Protein AF-E2BGM1-F1 (afdb_monomer_lite)

Structure (mmCIF, N/CA/C/O backbone):
data_AF-E2BGM1-F1
#
_entry.id   AF-E2BGM1-F1
#
loop_
_atom_site.group_PDB
_atom_site.id
_atom_site.type_symbol
_atom_site.label_atom_id
_atom_site.label_alt_id
_atom_site.label_comp_id
_atom_site.label_asym_id
_atom_site.label_entity_id
_atom_site.label_seq_id
_atom_site.pdbx_PDB_ins_code
_atom_site.Cartn_x
_atom_site.Cartn_y
_atom_site.Cartn_z
_atom_site.occupancy
_atom_site.B_iso_or_equiv
_atom_site.auth_seq_id
_atom_site.auth_comp_id
_atom_site.auth_asym_id
_atom_site.auth_atom_id
_atom_site.pdbx_PDB_model_num
ATOM 1 N N . MET A 1 1 ? 30.690 -46.761 11.583 1.00 44.53 1 MET A N 1
ATOM 2 C CA . MET A 1 1 ? 30.853 -46.029 12.859 1.00 44.53 1 MET A CA 1
ATOM 3 C C . MET A 1 1 ? 31.367 -44.624 12.563 1.00 44.53 1 MET A C 1
ATOM 5 O O . MET A 1 1 ? 32.559 -44.464 12.341 1.00 44.53 1 MET A O 1
ATOM 9 N N . LYS A 1 2 ? 30.473 -43.635 12.461 1.00 40.34 2 LYS A N 1
ATOM 10 C CA . LYS A 1 2 ? 30.773 -42.194 12.542 1.00 40.34 2 LYS A CA 1
ATOM 11 C C . LYS A 1 2 ? 29.458 -41.406 12.524 1.00 40.34 2 LYS A C 1
ATOM 13 O O . LYS A 1 2 ? 28.519 -41.808 11.849 1.00 40.34 2 LYS A O 1
ATOM 18 N N . GLN A 1 3 ? 29.463 -40.288 13.251 1.00 36.38 3 GLN A N 1
ATOM 19 C CA . GLN A 1 3 ? 28.513 -39.167 13.208 1.00 36.38 3 GLN A CA 1
ATOM 20 C C . GLN A 1 3 ? 27.224 -39.237 14.049 1.00 36.38 3 GLN A C 1
ATOM 22 O O . GLN A 1 3 ? 26.116 -39.260 13.529 1.00 36.38 3 GLN A O 1
ATOM 27 N N . ARG A 1 4 ? 27.376 -39.115 15.377 1.00 47.47 4 ARG A N 1
ATOM 28 C CA . ARG A 1 4 ? 26.377 -38.480 16.264 1.00 47.47 4 ARG A CA 1
ATOM 29 C C . ARG A 1 4 ? 27.060 -37.710 17.402 1.00 47.47 4 ARG A C 1
ATOM 31 O O . ARG A 1 4 ? 26.987 -38.105 18.554 1.00 47.47 4 ARG A O 1
ATOM 38 N N . TYR A 1 5 ? 27.726 -36.608 17.069 1.00 45.91 5 TYR A N 1
ATOM 39 C CA . TYR A 1 5 ? 28.176 -35.614 18.049 1.00 45.91 5 TYR A CA 1
ATOM 40 C C . TYR A 1 5 ? 28.034 -34.221 17.438 1.00 45.91 5 TYR A C 1
ATOM 42 O O . TYR A 1 5 ? 28.981 -33.728 16.839 1.00 45.91 5 TYR A O 1
ATOM 50 N N . ASN A 1 6 ? 26.836 -33.623 17.513 1.00 54.91 6 ASN A N 1
ATOM 51 C CA . ASN A 1 6 ? 26.694 -32.156 17.466 1.00 54.91 6 ASN A CA 1
ATOM 52 C C . ASN A 1 6 ? 25.316 -31.592 17.872 1.00 54.91 6 ASN A C 1
ATOM 54 O O . ASN A 1 6 ? 24.987 -30.463 17.536 1.00 54.91 6 ASN A O 1
ATOM 58 N N . THR A 1 7 ? 24.499 -32.331 18.623 1.00 43.84 7 THR A N 1
ATOM 59 C CA . THR A 1 7 ? 23.232 -31.807 19.179 1.00 43.84 7 THR A CA 1
ATOM 60 C C . THR A 1 7 ? 23.342 -31.392 20.648 1.00 43.84 7 THR A C 1
ATOM 62 O O . THR A 1 7 ? 22.578 -30.549 21.104 1.00 43.84 7 THR A O 1
ATOM 65 N N . LEU A 1 8 ? 24.330 -31.905 21.389 1.00 45.62 8 LEU A N 1
ATOM 66 C CA . LEU A 1 8 ? 24.523 -31.575 22.808 1.00 45.62 8 LEU A CA 1
ATOM 67 C C .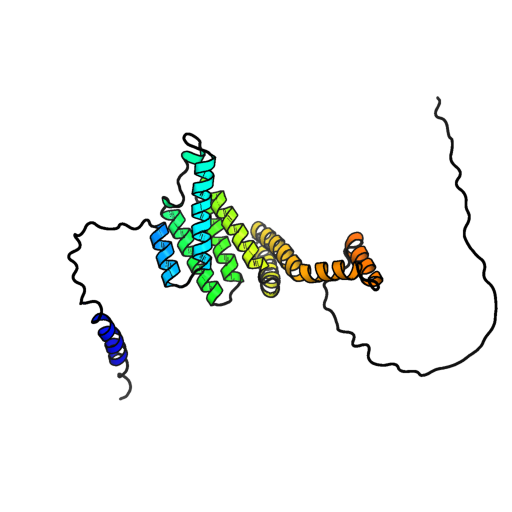 LEU A 1 8 ? 25.143 -30.185 23.040 1.00 45.62 8 LEU A C 1
ATOM 69 O O . LEU A 1 8 ? 24.798 -29.528 24.018 1.00 45.62 8 LEU A O 1
ATOM 73 N N . LEU A 1 9 ? 25.983 -29.695 22.121 1.00 46.12 9 LEU A N 1
ATOM 74 C CA . LEU A 1 9 ? 26.654 -28.398 22.281 1.00 46.12 9 LEU A CA 1
ATOM 75 C C . LEU A 1 9 ? 25.704 -27.212 22.022 1.00 46.12 9 LEU A C 1
ATOM 77 O O . LEU A 1 9 ? 25.752 -26.211 22.734 1.00 46.12 9 LEU A O 1
ATOM 81 N N . VAL A 1 10 ? 24.769 -27.359 21.075 1.00 50.47 10 VAL A N 1
ATOM 82 C CA . VAL A 1 10 ? 23.720 -26.357 20.801 1.00 50.47 10 VAL A CA 1
ATOM 83 C C . VAL A 1 10 ? 22.719 -26.283 21.962 1.00 50.47 10 VAL A C 1
ATOM 85 O O . VAL A 1 10 ? 22.334 -25.193 22.382 1.00 50.47 10 VAL A O 1
ATOM 88 N N . LEU A 1 11 ? 22.374 -27.426 22.569 1.00 41.06 11 LEU A N 1
ATOM 89 C CA . LEU A 1 11 ? 21.493 -27.466 23.742 1.00 41.06 11 LEU A CA 1
ATOM 90 C C . LEU A 1 11 ? 22.144 -26.863 25.001 1.00 41.06 11 LEU A C 1
ATOM 92 O O . LEU A 1 11 ? 21.449 -26.219 25.786 1.00 41.06 11 LEU A O 1
ATOM 96 N N . GLN A 1 12 ? 23.466 -26.980 25.179 1.00 40.19 12 GLN A N 1
ATOM 97 C CA . GLN A 1 12 ? 24.177 -26.335 26.295 1.00 40.19 12 GLN A CA 1
ATOM 98 C C . GLN A 1 12 ? 24.294 -24.809 26.149 1.00 40.19 12 GLN A C 1
ATOM 100 O O . GLN A 1 12 ? 24.239 -24.103 27.159 1.00 40.19 12 GLN A O 1
ATOM 105 N N . ILE A 1 13 ? 24.382 -24.278 24.925 1.00 45.88 13 ILE A N 1
ATOM 106 C CA . ILE A 1 13 ? 24.367 -22.823 24.687 1.00 45.88 13 ILE A CA 1
ATOM 107 C C . ILE A 1 13 ? 22.963 -22.246 24.944 1.00 45.88 13 ILE A C 1
ATOM 109 O O . ILE A 1 13 ? 22.837 -21.211 25.602 1.00 45.88 13 ILE A O 1
ATOM 113 N N . CYS A 1 14 ? 21.895 -22.945 24.538 1.00 36.06 14 CYS A N 1
ATOM 114 C CA . CYS A 1 14 ? 20.519 -22.531 24.842 1.00 36.06 14 CYS A CA 1
ATOM 115 C C . CYS A 1 14 ? 20.167 -22.653 26.337 1.00 36.06 14 CYS A C 1
ATOM 117 O O . CYS A 1 14 ? 19.450 -21.805 26.871 1.00 36.06 14 CYS A O 1
ATOM 119 N N . ALA A 1 15 ? 20.697 -23.655 27.046 1.00 39.09 15 ALA A N 1
ATOM 120 C CA . ALA A 1 15 ? 20.431 -23.837 28.475 1.00 39.09 15 ALA A CA 1
ATOM 121 C C . ALA A 1 15 ? 21.128 -22.785 29.359 1.00 39.09 15 ALA A C 1
ATOM 123 O O . ALA A 1 15 ? 20.585 -22.399 30.394 1.00 39.09 15 ALA A O 1
ATOM 124 N N . ARG A 1 16 ? 22.289 -22.254 28.948 1.00 39.19 16 ARG A N 1
ATOM 125 C CA . ARG A 1 16 ? 23.043 -21.273 29.752 1.00 39.19 16 ARG A CA 1
ATOM 126 C C . ARG A 1 16 ? 22.498 -19.840 29.668 1.00 39.19 16 ARG A C 1
ATOM 128 O O . ARG A 1 16 ? 22.795 -19.038 30.547 1.00 39.19 16 ARG A O 1
ATOM 135 N N . ARG A 1 17 ? 21.638 -19.526 28.687 1.00 40.97 17 ARG A N 1
ATOM 136 C CA . ARG A 1 17 ? 20.899 -18.245 28.617 1.00 40.97 17 ARG A CA 1
ATOM 137 C C . ARG A 1 17 ? 19.605 -18.227 29.444 1.00 40.97 17 ARG A C 1
ATOM 139 O O . ARG A 1 17 ? 19.094 -17.150 29.724 1.00 40.97 17 ARG A O 1
ATOM 146 N N . ARG A 1 18 ? 19.110 -19.386 29.902 1.00 41.16 18 ARG A N 1
ATOM 147 C CA . ARG A 1 18 ? 17.931 -19.486 30.789 1.00 41.16 18 ARG A CA 1
ATOM 148 C C . ARG A 1 18 ? 18.217 -19.177 32.264 1.00 41.16 18 ARG A C 1
ATOM 150 O O . ARG A 1 18 ? 17.275 -19.027 33.028 1.00 41.16 18 ARG A O 1
ATOM 157 N N . SER A 1 19 ? 19.484 -19.051 32.667 1.00 42.12 19 SER A N 1
ATOM 158 C CA . SER A 1 19 ? 19.870 -18.884 34.080 1.00 42.12 19 SER A CA 1
ATOM 159 C C . SER A 1 19 ? 20.122 -17.436 34.525 1.00 42.12 19 SER A C 1
ATOM 161 O O . SER A 1 19 ? 20.352 -17.218 35.710 1.00 42.12 19 SER A O 1
ATOM 163 N N . ILE A 1 20 ? 20.085 -16.443 33.627 1.00 43.69 20 ILE A N 1
ATOM 164 C CA . ILE A 1 20 ? 20.241 -15.021 34.006 1.00 43.69 20 ILE A CA 1
ATOM 165 C C . ILE A 1 20 ? 18.893 -14.333 34.274 1.00 43.69 20 ILE A C 1
ATOM 167 O O . ILE A 1 20 ? 18.850 -13.316 34.955 1.00 43.69 20 ILE A O 1
ATOM 171 N N . PHE A 1 21 ? 17.771 -14.924 33.858 1.00 39.75 21 PHE A N 1
ATOM 172 C CA . PHE A 1 21 ? 16.437 -14.352 34.084 1.00 39.75 21 PHE A CA 1
ATOM 173 C C . PHE A 1 21 ? 15.749 -14.862 35.367 1.00 39.75 21 PHE A C 1
ATOM 175 O O . PHE A 1 21 ? 14.529 -14.844 35.475 1.00 39.75 21 PHE A O 1
ATOM 182 N N . SER A 1 22 ? 16.526 -15.352 36.340 1.00 43.28 22 SER A N 1
ATOM 183 C CA . SER A 1 22 ? 16.032 -15.967 37.586 1.00 43.28 22 SER A CA 1
ATOM 184 C C . SER A 1 22 ? 16.393 -15.158 38.842 1.00 43.28 22 SER A C 1
ATOM 186 O O . SER A 1 22 ? 16.526 -15.723 39.926 1.00 43.28 22 SER A O 1
ATOM 188 N N . LEU A 1 23 ? 16.584 -13.840 38.730 1.00 42.59 23 LEU A N 1
ATOM 189 C CA . LEU A 1 23 ? 16.943 -13.005 39.887 1.00 42.59 23 LEU A CA 1
ATOM 190 C C . LEU A 1 23 ? 16.208 -11.662 39.955 1.00 42.59 23 LEU A C 1
ATOM 192 O O . LEU A 1 23 ? 16.735 -10.694 40.482 1.00 42.59 23 LEU A O 1
ATOM 196 N N . PHE A 1 24 ? 14.956 -11.636 39.499 1.00 34.25 24 PHE A N 1
ATOM 197 C CA . PHE A 1 24 ? 13.968 -10.658 39.956 1.00 34.25 24 PHE A CA 1
ATOM 198 C C . PHE A 1 24 ? 12.619 -11.357 40.146 1.00 34.25 24 PHE A C 1
ATOM 200 O O . PHE A 1 24 ? 11.719 -11.264 39.318 1.00 34.25 24 PHE A O 1
ATOM 207 N N . SER A 1 25 ? 12.486 -12.082 41.259 1.00 38.84 25 SER A N 1
ATOM 208 C CA . SER A 1 25 ? 11.173 -12.383 41.828 1.00 38.84 25 SER A CA 1
ATOM 209 C C . SER A 1 25 ? 10.611 -11.086 42.405 1.00 38.84 25 SER A C 1
ATOM 211 O O . SER A 1 25 ? 10.882 -10.742 43.553 1.00 38.84 25 SER A O 1
ATOM 213 N N . ILE A 1 26 ? 9.865 -10.343 41.591 1.00 42.81 26 ILE A N 1
ATOM 214 C CA . ILE A 1 26 ? 8.899 -9.375 42.101 1.00 42.81 26 ILE A CA 1
ATOM 215 C C . ILE A 1 26 ? 7.552 -10.081 42.036 1.00 42.81 26 ILE A C 1
ATOM 217 O O . ILE A 1 26 ? 7.108 -10.490 40.965 1.00 42.81 26 ILE A O 1
ATOM 221 N N . ASP A 1 27 ? 6.942 -10.253 43.201 1.00 42.66 27 ASP A N 1
ATOM 222 C CA . ASP A 1 27 ? 5.590 -10.766 43.384 1.00 42.66 27 ASP A CA 1
ATOM 223 C C . ASP A 1 27 ? 4.604 -9.782 42.725 1.00 42.66 27 ASP A C 1
ATOM 225 O O . ASP A 1 27 ? 4.181 -8.787 43.320 1.00 42.66 27 ASP A O 1
ATOM 229 N N . VAL A 1 28 ? 4.310 -9.978 41.435 1.00 49.84 28 VAL A N 1
ATOM 230 C CA . VAL A 1 28 ? 3.297 -9.195 40.718 1.00 49.84 28 VAL A CA 1
ATOM 231 C C . VAL A 1 28 ? 2.015 -10.030 40.674 1.00 49.84 28 VAL A C 1
ATOM 233 O O . VAL A 1 28 ? 2.032 -11.129 40.120 1.00 49.84 28 VAL A O 1
ATOM 236 N N . PRO A 1 29 ? 0.895 -9.542 41.237 1.00 41.88 29 PRO A N 1
ATOM 237 C CA . PRO A 1 29 ? -0.357 -10.293 41.277 1.00 41.88 29 PRO A CA 1
ATOM 238 C C . PRO A 1 29 ? -0.853 -10.637 39.857 1.00 41.88 29 PRO A C 1
ATOM 240 O O . PRO A 1 29 ? -0.665 -9.826 38.942 1.00 41.88 29 PRO A O 1
ATOM 243 N N . PRO A 1 30 ? -1.523 -11.791 39.654 1.00 49.62 30 PRO A N 1
ATOM 244 C CA . PRO A 1 30 ? -1.877 -12.332 38.338 1.00 49.62 30 PRO A CA 1
ATOM 245 C C . PRO A 1 30 ? -3.120 -11.659 37.728 1.00 49.62 30 PRO A C 1
ATOM 247 O O . PRO A 1 30 ? -4.077 -12.314 37.330 1.00 49.62 30 PRO A O 1
ATOM 250 N N . THR A 1 31 ? -3.105 -10.331 37.640 1.00 58.16 31 THR A N 1
ATOM 251 C CA . THR A 1 31 ? -4.073 -9.516 36.891 1.00 58.16 31 THR A CA 1
ATOM 252 C C . THR A 1 31 ? -3.379 -8.232 36.432 1.00 58.16 31 THR A C 1
ATOM 254 O O . THR A 1 31 ? -3.546 -7.196 37.074 1.00 58.16 31 THR A O 1
ATOM 257 N N . ARG A 1 32 ? -2.533 -8.258 35.391 1.00 45.09 32 ARG A N 1
ATOM 258 C CA . ARG A 1 32 ? -1.815 -7.045 34.946 1.00 45.09 32 ARG A CA 1
ATOM 259 C C . ARG A 1 32 ? -1.339 -7.154 33.487 1.00 45.09 32 ARG A C 1
ATOM 261 O O . ARG A 1 32 ? -0.475 -7.963 33.188 1.00 45.09 32 ARG A O 1
ATOM 268 N N . PHE A 1 33 ? -1.905 -6.293 32.632 1.00 49.06 33 PHE A N 1
ATOM 269 C CA . PHE A 1 33 ? -1.556 -5.993 31.228 1.00 49.06 33 PHE A CA 1
ATOM 270 C C . PHE A 1 33 ? -2.069 -6.959 30.142 1.00 49.06 33 PHE A C 1
ATOM 272 O O . PHE A 1 33 ? -1.319 -7.733 29.557 1.00 49.06 33 PHE A O 1
ATOM 279 N N . TYR A 1 34 ? -3.358 -6.846 29.797 1.00 65.94 34 TYR A N 1
ATOM 280 C CA . TYR A 1 34 ? -3.807 -7.223 28.453 1.00 65.94 34 TYR A CA 1
ATOM 281 C C . TYR A 1 34 ? -3.355 -6.122 27.493 1.00 65.94 34 TYR A C 1
ATOM 283 O O . TYR A 1 34 ? -3.906 -5.020 27.521 1.00 65.94 34 TYR A O 1
ATOM 291 N N . LEU A 1 35 ? -2.324 -6.395 26.696 1.00 82.06 35 LEU A N 1
ATOM 292 C CA . LEU A 1 35 ? -1.883 -5.469 25.665 1.00 82.06 35 LEU A CA 1
ATOM 293 C C . LEU A 1 35 ? -2.898 -5.498 24.508 1.00 82.06 35 LEU A C 1
ATOM 295 O O . LEU A 1 35 ? -3.215 -6.586 24.011 1.00 82.06 35 LEU A O 1
ATOM 299 N N . PRO A 1 36 ? -3.440 -4.348 24.072 1.00 89.94 36 PRO A N 1
ATOM 300 C CA . PRO A 1 36 ? -4.278 -4.291 22.884 1.00 89.94 36 PRO A CA 1
ATOM 301 C C . PRO A 1 36 ? -3.576 -4.930 21.680 1.00 89.94 36 PRO A C 1
ATOM 303 O O . PRO A 1 36 ? -2.373 -4.773 21.494 1.00 89.94 36 PRO A O 1
ATOM 306 N N . LEU A 1 37 ? -4.326 -5.633 20.826 1.00 91.25 37 LEU A N 1
ATOM 307 C CA . LEU A 1 37 ? -3.731 -6.416 19.735 1.00 91.25 37 LEU A CA 1
ATOM 308 C C . LEU A 1 37 ? -2.851 -5.575 18.798 1.00 91.25 37 LEU A C 1
ATOM 310 O O . LEU A 1 37 ? -1.811 -6.045 18.357 1.00 91.25 37 LEU A O 1
ATOM 314 N N . HIS A 1 38 ? -3.252 -4.341 18.497 1.00 92.88 38 HIS A N 1
ATOM 315 C CA . HIS A 1 38 ? -2.470 -3.456 17.637 1.00 92.88 38 HIS A CA 1
ATOM 316 C C . HIS A 1 38 ? -1.114 -3.084 18.261 1.00 92.88 38 HIS A C 1
ATOM 318 O O . HIS A 1 38 ? -0.120 -3.045 17.546 1.00 92.88 38 HIS A O 1
ATOM 324 N N . GLU A 1 39 ? -1.049 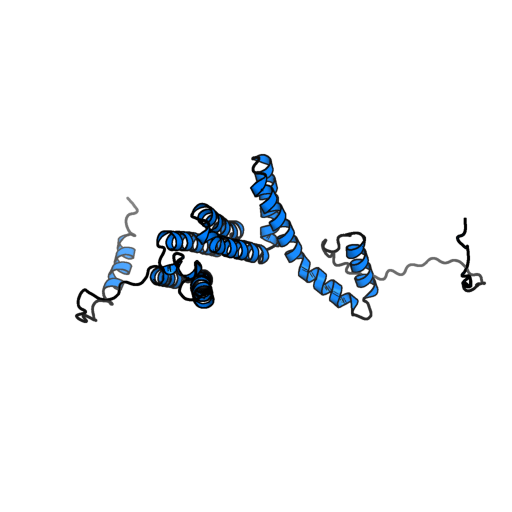-2.890 19.582 1.00 93.06 39 GLU A N 1
ATOM 325 C CA . GLU A 1 39 ? 0.207 -2.664 20.310 1.00 93.06 39 GLU A CA 1
ATOM 326 C C . GLU A 1 39 ? 1.059 -3.941 20.3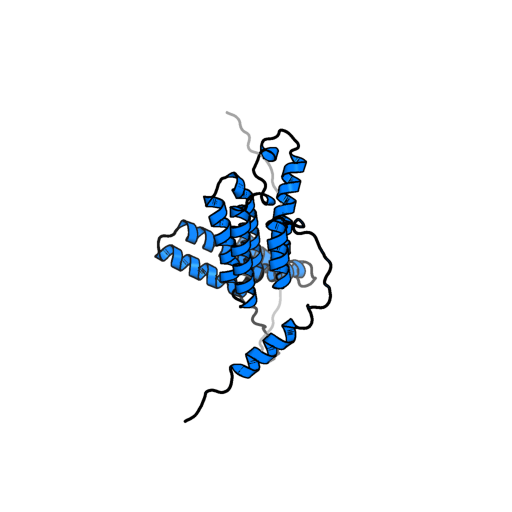56 1.00 93.06 39 GLU A C 1
ATOM 328 O O . GLU A 1 39 ? 2.272 -3.881 20.173 1.00 93.06 39 GLU A O 1
ATOM 333 N N . ALA A 1 40 ? 0.430 -5.113 20.504 1.00 93.56 40 ALA A N 1
ATOM 334 C CA . ALA A 1 40 ? 1.134 -6.395 20.441 1.00 93.56 40 ALA A CA 1
ATOM 335 C C . ALA A 1 40 ? 1.782 -6.635 19.069 1.00 93.56 40 ALA A C 1
ATOM 337 O O . ALA A 1 40 ? 2.925 -7.079 19.003 1.00 93.56 40 ALA A O 1
ATOM 338 N N . ILE A 1 41 ? 1.080 -6.299 17.981 1.00 93.88 41 ILE A N 1
ATOM 339 C CA . ILE A 1 41 ? 1.628 -6.382 16.620 1.00 93.88 41 ILE A CA 1
ATOM 340 C C . ILE A 1 41 ? 2.808 -5.420 16.456 1.00 93.88 41 ILE A C 1
ATOM 342 O O . ILE A 1 41 ? 3.811 -5.803 15.864 1.00 93.88 41 ILE A O 1
ATOM 346 N N . VAL A 1 42 ? 2.715 -4.195 16.986 1.00 94.88 42 VAL A N 1
ATOM 347 C CA . VAL A 1 42 ? 3.827 -3.231 16.938 1.00 94.88 42 VAL A CA 1
ATOM 348 C C . VAL A 1 42 ? 5.067 -3.797 17.627 1.00 94.88 42 VAL A C 1
ATOM 350 O O . VAL A 1 42 ? 6.126 -3.794 17.011 1.00 94.88 42 VAL A O 1
ATOM 353 N N . HIS A 1 43 ? 4.945 -4.346 18.838 1.00 92.62 43 HIS A N 1
ATOM 354 C CA . HIS A 1 43 ? 6.094 -4.952 19.518 1.00 92.62 43 HIS A CA 1
ATOM 355 C C . HIS A 1 43 ? 6.672 -6.146 18.762 1.00 92.62 43 HIS A C 1
ATOM 357 O O . HIS A 1 43 ? 7.886 -6.288 18.676 1.00 92.62 43 HIS A O 1
ATOM 363 N N . GLU A 1 44 ? 5.827 -6.982 18.160 1.00 95.00 44 GLU A N 1
ATOM 364 C CA . GLU A 1 44 ? 6.305 -8.105 17.355 1.00 95.00 44 GLU A CA 1
ATOM 365 C C . GLU A 1 44 ? 7.088 -7.627 16.123 1.00 95.00 44 GLU A C 1
ATOM 367 O O . GLU A 1 44 ? 8.119 -8.199 15.777 1.00 95.00 44 GLU A O 1
ATOM 372 N N . LEU A 1 45 ? 6.640 -6.553 15.468 1.00 94.25 45 LEU A N 1
ATOM 373 C CA . LEU A 1 45 ? 7.384 -5.931 14.373 1.00 94.25 45 LEU A CA 1
ATOM 374 C C . LEU A 1 45 ? 8.698 -5.298 14.870 1.00 94.25 45 LEU A C 1
ATOM 376 O O . LEU A 1 45 ? 9.714 -5.409 14.185 1.00 94.25 45 LEU A O 1
ATOM 380 N N . GLU A 1 46 ? 8.703 -4.684 16.059 1.00 95.12 46 GLU A N 1
ATOM 381 C CA . GLU A 1 46 ? 9.896 -4.075 16.677 1.00 95.12 46 GLU A CA 1
ATOM 382 C C . GLU A 1 46 ? 10.956 -5.143 16.983 1.00 95.12 46 GLU A C 1
ATOM 384 O O . GLU A 1 46 ? 12.128 -4.966 16.656 1.00 95.12 46 GLU A O 1
ATOM 389 N N . GLU A 1 47 ? 10.546 -6.291 17.530 1.00 94.25 47 GLU A N 1
ATOM 390 C CA . GLU A 1 47 ? 11.430 -7.434 17.798 1.00 94.25 47 GLU A CA 1
ATOM 391 C C . GLU A 1 47 ? 12.088 -7.991 16.526 1.00 94.25 47 GLU A C 1
ATOM 393 O O . GLU A 1 47 ? 13.216 -8.488 16.578 1.00 94.25 47 GLU A O 1
ATOM 398 N N . ASN A 1 48 ? 11.407 -7.891 15.380 1.00 93.44 48 ASN A N 1
ATOM 399 C CA . ASN A 1 48 ? 11.925 -8.317 14.078 1.00 93.44 48 ASN A CA 1
ATOM 400 C C . ASN A 1 48 ? 12.691 -7.208 13.326 1.00 93.44 48 ASN A C 1
ATOM 402 O O . ASN A 1 48 ? 13.258 -7.480 12.267 1.00 93.44 48 ASN A O 1
ATOM 406 N N . GLY A 1 49 ? 12.741 -5.978 13.855 1.00 94.31 49 GLY A N 1
ATOM 407 C CA . GLY A 1 49 ? 13.394 -4.831 13.210 1.00 94.31 49 GLY A CA 1
ATOM 408 C C . GLY A 1 49 ? 12.647 -4.292 11.983 1.00 94.31 49 GLY A C 1
ATOM 409 O O . GLY A 1 49 ? 13.268 -3.799 11.043 1.00 94.31 49 GLY A O 1
ATOM 410 N N . TYR A 1 50 ? 11.320 -4.424 11.948 1.00 96.75 50 TYR A N 1
ATOM 411 C CA . TYR A 1 50 ? 10.467 -4.053 10.812 1.00 96.75 50 TYR A CA 1
ATOM 412 C C . TYR A 1 50 ? 9.916 -2.622 10.941 1.00 96.75 50 TYR A C 1
ATOM 414 O O . TYR A 1 50 ? 8.703 -2.392 10.950 1.00 96.75 50 TYR A O 1
ATOM 422 N N . ASP A 1 51 ? 10.826 -1.648 11.043 1.00 93.88 51 ASP A N 1
ATOM 423 C CA . ASP A 1 51 ? 10.521 -0.228 11.300 1.00 93.88 51 ASP A CA 1
ATOM 424 C C . ASP A 1 51 ? 9.571 0.396 10.268 1.00 93.88 51 ASP A C 1
ATOM 426 O O . ASP A 1 51 ? 8.703 1.204 10.607 1.00 93.88 51 ASP A O 1
ATOM 430 N N . GLU A 1 52 ? 9.698 0.007 8.997 1.00 91.44 52 GLU A N 1
ATOM 431 C CA . GLU A 1 52 ? 8.865 0.549 7.922 1.00 91.44 52 GLU A CA 1
ATOM 432 C C . GLU A 1 52 ? 7.407 0.088 8.060 1.00 91.44 52 GLU A C 1
ATOM 434 O O . GLU A 1 52 ? 6.483 0.902 7.987 1.00 91.44 52 GLU A O 1
ATOM 439 N N . SER A 1 53 ? 7.193 -1.196 8.349 1.00 94.94 53 SER A N 1
ATOM 440 C CA . SER A 1 53 ? 5.863 -1.740 8.641 1.00 94.94 53 SER A CA 1
ATOM 441 C C . SER A 1 53 ? 5.235 -1.170 9.908 1.00 94.94 53 SER A C 1
ATOM 443 O O . SER A 1 53 ? 4.023 -0.944 9.940 1.00 94.94 53 SER A O 1
ATOM 445 N N . ILE A 1 54 ? 6.035 -0.883 10.941 1.00 95.69 54 ILE A N 1
ATOM 446 C CA . ILE A 1 54 ? 5.554 -0.175 12.138 1.00 95.69 54 ILE A CA 1
ATOM 447 C C . ILE A 1 54 ? 5.036 1.211 11.753 1.00 95.69 54 ILE A C 1
ATOM 449 O O . ILE A 1 54 ? 3.959 1.605 12.206 1.00 95.69 54 ILE A O 1
ATOM 453 N N . GLY A 1 55 ? 5.773 1.925 10.896 1.00 94.44 55 GLY A N 1
ATOM 454 C CA . GLY A 1 55 ? 5.359 3.212 10.341 1.00 94.44 55 GLY A CA 1
ATOM 455 C C . GLY A 1 55 ? 4.001 3.129 9.645 1.00 94.44 55 GLY A C 1
ATOM 456 O O . GLY A 1 55 ? 3.082 3.856 10.023 1.00 94.44 55 GLY A O 1
ATOM 457 N N . TYR A 1 56 ? 3.837 2.188 8.707 1.00 94.31 56 TYR A N 1
ATOM 458 C CA . TYR A 1 56 ? 2.563 1.990 8.004 1.00 94.31 56 TYR A CA 1
ATOM 459 C C . TYR A 1 56 ? 1.405 1.661 8.954 1.00 94.31 56 TYR A C 1
ATOM 461 O O . TYR A 1 56 ? 0.316 2.219 8.815 1.00 94.31 56 TYR A O 1
ATOM 469 N N . LEU A 1 57 ? 1.612 0.772 9.932 1.00 95.75 57 LEU A N 1
ATOM 470 C CA . LEU A 1 57 ? 0.562 0.411 10.886 1.00 95.75 57 LEU A CA 1
ATOM 471 C C . LEU A 1 57 ? 0.133 1.616 11.730 1.00 95.75 57 LEU A C 1
ATOM 473 O O . LEU A 1 57 ? -1.063 1.851 11.901 1.00 95.75 57 LEU A O 1
ATOM 477 N N . ARG A 1 58 ? 1.097 2.383 12.252 1.00 95.94 58 ARG A N 1
ATOM 478 C CA . ARG A 1 58 ? 0.815 3.575 13.061 1.00 95.94 58 ARG A CA 1
ATOM 479 C C . ARG A 1 58 ? 0.085 4.639 12.247 1.00 95.94 58 ARG A C 1
ATOM 481 O O . ARG A 1 58 ? -0.901 5.170 12.746 1.00 95.94 58 ARG A O 1
ATOM 488 N N . GLU A 1 59 ? 0.493 4.869 10.999 1.00 94.94 59 GLU A N 1
ATOM 489 C CA . GLU A 1 59 ? -0.190 5.797 10.089 1.00 94.94 59 GLU A CA 1
ATOM 490 C C . GLU A 1 59 ? -1.661 5.396 9.889 1.00 94.94 59 GLU A C 1
ATOM 492 O O . GLU A 1 59 ? -2.560 6.217 10.055 1.00 94.94 59 GLU A O 1
ATOM 497 N N . LEU A 1 60 ? -1.939 4.120 9.593 1.00 95.19 60 LEU A N 1
ATOM 498 C CA . LEU A 1 60 ? -3.314 3.638 9.409 1.00 95.19 60 LEU A CA 1
ATOM 499 C C . LEU A 1 60 ? -4.176 3.845 10.661 1.00 95.19 60 LEU A C 1
ATOM 501 O O . LEU A 1 60 ? -5.336 4.244 10.554 1.00 95.19 60 LEU A O 1
ATOM 505 N N . LEU A 1 61 ? -3.621 3.572 11.843 1.00 95.31 61 LEU A N 1
ATOM 506 C CA . LEU A 1 61 ? -4.320 3.754 13.116 1.00 95.31 61 LEU A CA 1
ATOM 507 C C . LEU A 1 61 ? -4.577 5.233 13.425 1.00 95.31 61 LEU A C 1
ATOM 509 O O . LEU A 1 61 ? -5.650 5.580 13.919 1.00 95.31 61 LEU A O 1
ATOM 513 N N . GLU A 1 62 ? -3.606 6.096 13.138 1.00 94.88 62 GLU A N 1
ATOM 514 C CA . GLU A 1 62 ? -3.718 7.540 13.325 1.00 94.88 62 GLU A CA 1
ATOM 515 C C . GLU A 1 62 ? -4.804 8.129 12.424 1.00 94.88 62 GLU A C 1
ATOM 517 O O . GLU A 1 62 ? -5.708 8.800 12.920 1.00 94.88 62 GLU A O 1
ATOM 522 N N . LEU A 1 63 ? -4.797 7.782 11.136 1.00 92.00 63 LEU A N 1
ATOM 523 C CA . LEU A 1 63 ? -5.790 8.243 10.163 1.00 92.00 63 LEU A CA 1
ATOM 524 C C . LEU A 1 63 ? -7.222 7.862 10.543 1.00 92.00 63 LEU A C 1
ATOM 526 O O . LEU A 1 63 ? -8.135 8.673 10.382 1.00 92.00 63 LEU A O 1
ATOM 530 N N . ASP A 1 64 ? -7.429 6.644 11.049 1.00 92.75 64 ASP A N 1
ATOM 531 C CA . ASP A 1 64 ? -8.743 6.192 11.518 1.00 92.75 64 ASP A CA 1
ATOM 532 C C . ASP A 1 64 ? -9.228 7.048 12.702 1.00 92.75 64 ASP A C 1
ATOM 534 O O . ASP A 1 64 ? -10.368 7.524 12.733 1.00 92.75 64 ASP A O 1
ATOM 538 N N . GLU A 1 65 ? -8.344 7.326 13.667 1.00 92.06 65 GLU A N 1
ATOM 539 C CA . GLU A 1 65 ? -8.679 8.172 14.815 1.00 92.06 65 GLU A CA 1
ATOM 540 C C . GLU A 1 65 ? -8.904 9.636 14.431 1.00 92.06 65 GLU A C 1
ATOM 542 O O . GLU A 1 65 ? -9.820 10.266 14.963 1.00 92.06 65 GLU A O 1
ATOM 547 N N . GLU A 1 66 ? -8.101 10.190 13.526 1.00 92.56 66 GLU A N 1
ATOM 548 C CA . GLU A 1 66 ? -8.253 11.558 13.031 1.00 92.56 66 GLU A CA 1
ATOM 549 C C . GLU A 1 66 ? -9.554 11.736 12.256 1.00 92.56 66 GLU A C 1
ATOM 551 O O . GLU A 1 66 ? -10.315 12.663 12.545 1.00 92.56 66 GLU A O 1
ATOM 556 N N . ALA A 1 67 ? -9.867 10.817 11.338 1.00 88.06 67 ALA A N 1
ATOM 557 C CA . ALA A 1 67 ? -11.115 10.841 10.582 1.00 88.06 67 ALA A CA 1
ATOM 558 C C . ALA A 1 67 ? -12.331 10.790 11.517 1.00 88.06 67 ALA A C 1
ATOM 560 O O . ALA A 1 67 ? -13.306 11.529 11.341 1.00 88.06 67 ALA A O 1
ATOM 561 N N . ARG A 1 68 ? -12.260 9.961 12.564 1.00 88.69 68 ARG A N 1
ATOM 562 C CA . ARG A 1 68 ? -13.321 9.840 13.566 1.00 88.69 68 ARG A CA 1
ATOM 563 C C . ARG A 1 68 ? -13.460 11.102 14.415 1.00 88.69 68 ARG A C 1
ATOM 565 O O . ARG A 1 68 ? -14.574 11.591 14.605 1.00 88.69 68 ARG A O 1
ATOM 572 N N . LYS A 1 69 ? -12.346 11.645 14.919 1.00 90.25 69 LYS A N 1
ATOM 573 C CA . LYS A 1 69 ? -12.326 12.897 15.696 1.00 90.25 69 LYS A CA 1
ATOM 574 C C . LYS A 1 69 ? -12.853 14.071 14.873 1.00 90.25 69 LYS A C 1
ATOM 576 O O . LYS A 1 69 ? -13.653 14.840 15.394 1.00 90.25 69 LYS A O 1
ATOM 581 N N . GLY A 1 70 ? -12.455 14.167 13.604 1.00 89.31 70 GLY A N 1
ATOM 582 C CA . GLY A 1 70 ? -12.889 15.215 12.681 1.00 89.31 70 GLY A CA 1
ATOM 583 C C . GLY A 1 70 ? -14.381 15.156 12.352 1.00 89.31 70 GLY A C 1
ATOM 584 O O . GLY A 1 70 ? -15.022 16.196 12.247 1.00 89.31 70 GLY A O 1
ATOM 585 N N . ALA A 1 71 ? -14.960 13.955 12.246 1.00 89.56 71 ALA A N 1
ATOM 586 C CA . ALA A 1 71 ? -16.400 13.800 12.043 1.00 89.56 71 ALA A CA 1
ATOM 587 C C . ALA A 1 71 ? -17.218 14.143 13.303 1.00 89.56 71 ALA A C 1
ATOM 589 O O . ALA A 1 71 ? -18.316 14.683 13.205 1.00 89.56 71 ALA A O 1
ATOM 590 N N . GLY A 1 72 ? -16.686 13.837 14.488 1.00 88.62 72 GLY A N 1
ATOM 591 C CA . GLY A 1 72 ? -17.309 14.143 15.773 1.00 88.62 72 GLY A CA 1
ATOM 592 C C . GLY A 1 72 ? -18.416 13.162 16.204 1.00 88.62 72 GLY A C 1
ATOM 593 O O . GLY A 1 72 ? -18.882 12.334 15.409 1.00 88.62 72 GLY A O 1
ATOM 594 N N . PRO A 1 73 ? -18.838 13.213 17.484 1.00 89.06 73 PRO A N 1
ATOM 595 C CA . PRO A 1 73 ? -19.810 12.280 18.051 1.00 89.06 73 PRO A CA 1
ATOM 596 C C . PRO A 1 73 ? -21.171 12.312 17.346 1.00 89.06 73 PRO A C 1
ATOM 598 O O . PRO A 1 73 ? -21.681 13.369 16.993 1.00 89.06 73 PRO A O 1
ATOM 601 N N . GLY A 1 74 ? -21.788 11.140 17.175 1.00 83.62 74 GLY A N 1
ATOM 602 C CA . GLY A 1 74 ? -23.133 11.004 16.596 1.00 83.62 74 GLY A CA 1
ATOM 603 C C . GLY A 1 74 ? -23.181 10.880 15.069 1.00 83.62 74 GLY A C 1
ATOM 604 O O . GLY A 1 74 ? -24.216 10.484 14.531 1.00 83.62 74 GLY A O 1
ATOM 605 N N . THR A 1 75 ? -22.069 11.123 14.371 1.00 88.12 75 THR A N 1
ATOM 606 C CA . THR A 1 75 ? -21.959 10.908 12.920 1.00 88.12 75 THR A CA 1
ATOM 607 C C . THR A 1 75 ? -21.881 9.426 12.544 1.00 88.12 75 THR A C 1
ATOM 609 O O . THR A 1 75 ? -21.558 8.566 13.367 1.00 88.12 75 THR A O 1
ATOM 612 N N . LEU A 1 76 ? -22.146 9.105 11.272 1.00 82.50 76 LEU A N 1
ATOM 613 C CA . LEU A 1 76 ? -21.974 7.742 10.750 1.00 82.50 76 LEU A CA 1
ATOM 614 C C . LEU A 1 76 ? -20.524 7.258 10.884 1.00 82.50 76 LEU A C 1
ATOM 616 O O . LEU A 1 76 ? -20.308 6.113 11.259 1.00 82.50 76 LEU A O 1
ATOM 620 N N . ALA A 1 77 ? -19.538 8.131 10.651 1.00 76.25 77 ALA A N 1
ATOM 621 C CA . ALA A 1 77 ? -18.123 7.803 10.824 1.00 76.25 77 ALA A CA 1
ATOM 622 C C . ALA A 1 77 ? -17.769 7.482 12.287 1.00 76.25 77 ALA A C 1
ATOM 624 O O . ALA A 1 77 ? -16.966 6.592 12.537 1.00 76.25 77 ALA A O 1
ATOM 625 N N . TRP A 1 78 ? -18.422 8.130 13.257 1.00 83.81 78 TRP A N 1
ATOM 626 C CA . TRP A 1 78 ? -18.253 7.810 14.678 1.00 83.81 78 TRP A CA 1
ATOM 627 C C . TRP A 1 78 ? -18.801 6.433 15.067 1.00 83.81 78 TRP A C 1
ATOM 629 O O . TRP A 1 78 ? -18.316 5.832 16.024 1.00 83.81 78 TRP A O 1
ATOM 639 N N . LYS A 1 79 ? -19.824 5.952 14.347 1.00 83.75 79 LYS A N 1
ATOM 640 C CA . LYS A 1 79 ? -20.464 4.645 14.570 1.00 83.75 79 LYS A CA 1
ATOM 641 C C . LYS A 1 79 ? -19.750 3.488 13.864 1.00 83.75 79 LYS A C 1
ATOM 643 O O . LYS A 1 79 ? -20.050 2.341 14.180 1.00 83.75 79 LYS A O 1
ATOM 648 N N . LYS A 1 80 ? -18.852 3.772 12.913 1.00 85.38 80 LYS A N 1
ATOM 649 C CA . LYS A 1 80 ? -18.092 2.743 12.192 1.00 85.38 80 LYS A CA 1
ATOM 650 C C . LYS A 1 80 ? -17.157 1.972 13.134 1.00 85.38 80 LYS A C 1
ATOM 652 O O . LYS A 1 80 ? -16.670 2.549 14.112 1.00 85.38 80 LYS A O 1
ATOM 657 N N . PRO A 1 81 ? -16.888 0.685 12.845 1.00 88.88 81 PRO A N 1
ATOM 658 C CA . PRO A 1 81 ? -15.913 -0.087 13.602 1.00 88.88 81 PRO A CA 1
ATOM 659 C C . PRO A 1 81 ? -14.520 0.524 13.446 1.00 88.88 81 PRO A C 1
ATOM 661 O O . PRO A 1 81 ? -14.110 0.892 12.349 1.00 88.88 81 PRO A O 1
ATOM 664 N N . ARG A 1 82 ? -13.786 0.606 14.555 1.00 91.19 82 ARG A N 1
ATOM 665 C CA . ARG A 1 82 ? -12.417 1.132 14.574 1.00 91.19 82 ARG A CA 1
ATOM 666 C C . ARG A 1 82 ? -11.442 0.053 14.155 1.00 91.19 82 ARG A C 1
ATOM 668 O O . ARG A 1 82 ? -11.584 -1.105 14.559 1.00 91.19 82 ARG A O 1
ATOM 675 N N . LEU A 1 83 ? -10.409 0.440 13.417 1.00 93.00 83 LEU A N 1
ATOM 676 C CA . LEU A 1 83 ? -9.386 -0.490 12.947 1.00 93.00 83 LEU A CA 1
ATOM 677 C C . LEU A 1 83 ? -8.708 -1.204 14.120 1.00 93.00 83 LEU A C 1
ATOM 679 O O . LEU A 1 83 ? -8.567 -2.424 14.115 1.00 93.00 83 LEU A O 1
ATOM 683 N N . LYS A 1 84 ? -8.370 -0.457 15.173 1.00 93.06 84 LYS A N 1
ATOM 684 C CA . LYS A 1 84 ? -7.669 -0.987 16.349 1.00 93.06 84 LYS A CA 1
ATOM 685 C C . LYS A 1 84 ? -8.479 -1.965 17.202 1.00 93.06 84 LYS A C 1
ATOM 687 O O . LYS A 1 84 ? -7.897 -2.709 17.990 1.00 93.06 84 LYS A O 1
ATOM 692 N N . ASP A 1 85 ? -9.800 -1.947 17.034 1.00 90.75 85 ASP A N 1
ATOM 693 C CA . ASP A 1 85 ? -10.739 -2.814 17.741 1.00 90.75 85 ASP A CA 1
ATOM 694 C C . ASP A 1 85 ? -11.124 -4.037 16.873 1.00 90.75 85 ASP A C 1
ATOM 696 O O . ASP A 1 85 ? -11.667 -5.023 17.378 1.00 90.75 85 ASP A O 1
ATOM 700 N N . ASN A 1 86 ? -10.798 -4.033 15.570 1.00 91.62 86 ASN A N 1
ATOM 701 C CA . ASN A 1 86 ? -11.081 -5.139 14.657 1.00 91.62 86 ASN A CA 1
ATOM 702 C C . ASN A 1 86 ? -9.916 -6.140 14.580 1.00 91.62 86 ASN A C 1
ATOM 704 O O . ASN A 1 86 ? -8.962 -5.980 13.817 1.00 91.62 86 ASN A O 1
ATOM 708 N N . LYS A 1 87 ? -10.058 -7.253 15.308 1.00 92.19 87 LYS A N 1
ATOM 709 C CA . LYS A 1 87 ? -9.077 -8.348 15.325 1.00 92.19 87 LYS A CA 1
ATOM 710 C C . LYS A 1 87 ? -8.771 -8.929 13.940 1.00 92.19 87 LYS A C 1
ATOM 712 O O . LYS A 1 87 ? -7.611 -9.186 13.640 1.00 92.19 87 LYS A O 1
ATOM 717 N N . SER A 1 88 ? -9.792 -9.162 13.115 1.00 91.25 88 SER A N 1
ATOM 718 C CA . SER A 1 88 ? -9.612 -9.802 11.803 1.00 91.25 88 SER A CA 1
ATOM 719 C C . SER A 1 88 ? -8.810 -8.926 10.839 1.00 91.25 88 SER A C 1
ATOM 721 O O . SER A 1 88 ? -7.891 -9.419 10.185 1.00 91.25 88 SER A O 1
ATOM 723 N N . ALA A 1 89 ? -9.106 -7.624 10.830 1.00 92.69 89 ALA A N 1
ATOM 724 C CA . ALA A 1 89 ? -8.400 -6.626 10.038 1.00 92.69 89 ALA A CA 1
ATOM 725 C C . ALA A 1 89 ? -6.938 -6.496 10.484 1.00 92.69 89 ALA A C 1
ATOM 727 O O . ALA A 1 89 ? -6.031 -6.541 9.658 1.00 92.69 89 ALA A O 1
ATOM 728 N N . LEU A 1 90 ? -6.701 -6.395 11.796 1.00 94.81 90 LEU A N 1
ATOM 729 C CA . LEU A 1 90 ? -5.348 -6.291 12.346 1.00 94.81 90 LEU A CA 1
ATOM 730 C C . LEU A 1 90 ? -4.481 -7.512 12.020 1.00 94.81 90 LEU A C 1
ATOM 732 O O . LEU A 1 90 ? -3.306 -7.351 11.704 1.00 94.81 90 LEU A O 1
ATOM 736 N N . LEU A 1 91 ? -5.048 -8.722 12.057 1.00 93.44 91 LEU A N 1
ATOM 737 C CA . LEU A 1 91 ? -4.310 -9.933 11.690 1.00 93.44 91 LEU A CA 1
ATOM 738 C C . LEU A 1 91 ? -3.969 -9.980 10.195 1.00 93.44 91 LEU A C 1
ATOM 740 O O . LEU A 1 91 ? -2.840 -10.320 9.860 1.00 93.44 91 LEU A O 1
ATOM 744 N N . HIS A 1 92 ? -4.879 -9.562 9.309 1.00 92.88 92 HIS A N 1
ATOM 745 C CA . HIS A 1 92 ? -4.573 -9.467 7.875 1.00 92.88 92 HIS A CA 1
ATOM 746 C C . HIS A 1 92 ? -3.483 -8.428 7.587 1.00 92.88 92 HIS A C 1
ATOM 748 O O . HIS A 1 92 ? -2.589 -8.685 6.783 1.00 92.88 92 HIS A O 1
ATOM 754 N N . LEU A 1 93 ? -3.520 -7.270 8.262 1.00 96.44 93 LEU A N 1
ATOM 755 C CA . LEU A 1 93 ? -2.450 -6.272 8.159 1.00 96.44 93 LEU A CA 1
ATOM 756 C C . LEU A 1 93 ? -1.116 -6.837 8.639 1.00 96.44 93 LEU A C 1
ATOM 758 O O . LEU A 1 93 ? -0.115 -6.684 7.947 1.00 96.44 93 LEU A O 1
ATOM 762 N N . LYS A 1 94 ? -1.107 -7.530 9.784 1.00 96.50 94 LYS A N 1
ATOM 763 C CA . LYS A 1 94 ? 0.090 -8.202 10.295 1.00 96.50 94 LYS A CA 1
ATOM 764 C C . LYS A 1 94 ? 0.663 -9.158 9.248 1.00 96.50 94 LYS A C 1
ATOM 766 O O . LYS A 1 94 ? 1.835 -9.047 8.914 1.00 96.50 94 LYS A O 1
ATOM 771 N N . GLU A 1 95 ? -0.140 -10.082 8.729 1.00 96.81 95 GLU A N 1
ATOM 772 C CA . GLU A 1 95 ? 0.315 -11.061 7.733 1.00 96.81 95 GLU A CA 1
ATOM 773 C C . GLU A 1 95 ? 0.883 -10.378 6.482 1.00 96.81 95 GLU A C 1
ATOM 775 O O . GLU A 1 95 ? 1.968 -10.737 6.020 1.00 96.81 95 GLU A O 1
ATOM 780 N N . GLY A 1 96 ? 0.202 -9.341 5.989 1.00 95.81 96 GLY A N 1
ATOM 781 C CA . GLY A 1 96 ? 0.657 -8.531 4.861 1.00 95.81 96 GLY A CA 1
ATOM 782 C C . GLY A 1 96 ? 1.996 -7.837 5.106 1.00 95.81 96 GLY A C 1
ATOM 783 O O . GLY A 1 96 ? 2.889 -7.900 4.262 1.00 95.81 96 GLY A O 1
ATOM 784 N N . PHE A 1 97 ? 2.164 -7.211 6.272 1.00 97.00 97 PHE A N 1
ATOM 785 C CA . PHE A 1 97 ? 3.402 -6.530 6.650 1.00 97.00 97 PHE A CA 1
ATOM 786 C C . PHE A 1 97 ? 4.568 -7.499 6.836 1.00 97.00 97 PHE A C 1
ATOM 788 O O . PHE A 1 97 ? 5.660 -7.252 6.333 1.00 97.00 97 PHE A O 1
ATOM 795 N N . PHE A 1 98 ? 4.334 -8.649 7.468 1.00 96.12 98 PHE A N 1
ATOM 796 C CA . PHE A 1 98 ? 5.356 -9.688 7.580 1.00 96.12 98 PHE A CA 1
ATOM 797 C C . PHE A 1 98 ? 5.785 -10.215 6.207 1.00 96.12 98 PHE A C 1
ATOM 799 O O . PHE A 1 98 ? 6.980 -10.392 5.975 1.00 96.12 98 PHE A O 1
ATOM 806 N N . ALA A 1 99 ? 4.842 -10.440 5.288 1.00 95.81 99 ALA A N 1
ATOM 807 C CA . ALA A 1 99 ? 5.163 -10.856 3.923 1.00 95.81 99 ALA A CA 1
ATOM 808 C C . ALA A 1 99 ? 5.968 -9.782 3.170 1.00 95.81 99 ALA A C 1
ATOM 810 O O . ALA A 1 99 ? 6.948 -10.107 2.496 1.00 95.81 99 ALA A O 1
ATOM 811 N N . PHE A 1 100 ? 5.597 -8.507 3.323 1.00 95.06 100 PHE A N 1
ATOM 812 C CA . PHE A 1 100 ? 6.323 -7.378 2.743 1.00 95.06 100 PHE A CA 1
ATOM 813 C C . PHE A 1 100 ? 7.775 -7.312 3.238 1.00 95.06 100 PHE A C 1
ATOM 815 O O . PHE A 1 100 ? 8.694 -7.251 2.422 1.00 95.06 100 PHE A O 1
ATOM 822 N N . GLU A 1 101 ? 7.998 -7.369 4.551 1.00 96.19 101 GLU A N 1
ATOM 823 C CA . GLU A 1 101 ? 9.343 -7.253 5.134 1.00 96.19 101 GLU A CA 1
ATOM 824 C C . GLU A 1 101 ? 10.214 -8.465 4.799 1.00 96.19 101 GLU A C 1
ATOM 826 O O . GLU A 1 101 ? 11.399 -8.323 4.505 1.00 96.19 101 GLU A O 1
ATOM 831 N N . GLN A 1 102 ? 9.634 -9.667 4.760 1.00 95.06 102 GLN A N 1
ATOM 832 C CA . GLN A 1 102 ? 10.348 -10.861 4.301 1.00 95.06 102 GLN A CA 1
ATOM 833 C C . GLN A 1 102 ? 10.793 -10.728 2.840 1.00 95.06 102 GLN A C 1
ATOM 835 O O . GLN A 1 102 ? 11.956 -10.990 2.529 1.00 95.06 102 GLN A O 1
ATOM 840 N N . ALA A 1 103 ? 9.906 -10.269 1.954 1.00 90.50 103 ALA A N 1
ATOM 841 C CA . ALA A 1 103 ? 10.241 -10.028 0.552 1.00 90.50 103 ALA A CA 1
ATOM 842 C C . ALA A 1 103 ? 11.304 -8.929 0.394 1.00 90.50 103 ALA A C 1
ATOM 844 O O . ALA A 1 103 ? 12.233 -9.066 -0.404 1.00 90.50 103 ALA A O 1
ATOM 845 N N . LYS A 1 104 ? 11.220 -7.871 1.207 1.00 90.50 104 LYS A N 1
ATOM 846 C CA . LYS A 1 104 ? 12.204 -6.785 1.252 1.00 90.50 104 LYS A CA 1
ATOM 847 C C . LYS A 1 104 ? 13.579 -7.274 1.682 1.00 90.50 104 LYS A C 1
ATOM 849 O O . LYS A 1 104 ? 14.563 -6.968 1.013 1.00 90.50 104 LYS A O 1
ATOM 854 N N . ASN A 1 105 ? 13.648 -8.079 2.738 1.00 92.06 105 ASN A N 1
ATOM 855 C CA . ASN A 1 105 ? 14.894 -8.687 3.205 1.00 92.06 105 ASN A CA 1
ATOM 856 C C . ASN A 1 105 ? 15.500 -9.642 2.165 1.00 92.06 105 ASN A C 1
ATOM 858 O O . ASN A 1 105 ? 16.720 -9.775 2.092 1.00 92.06 105 ASN A O 1
ATOM 862 N N . ALA A 1 106 ? 14.666 -10.266 1.328 1.00 90.56 106 ALA A N 1
ATOM 863 C CA . ALA A 1 106 ? 15.101 -11.069 0.186 1.00 90.56 106 ALA A CA 1
ATOM 864 C C . ALA A 1 106 ? 15.478 -10.237 -1.061 1.00 90.56 106 ALA A C 1
ATOM 866 O O . ALA A 1 106 ? 16.002 -10.787 -2.028 1.00 90.56 106 ALA A O 1
ATOM 867 N N . GLY A 1 107 ? 15.217 -8.924 -1.067 1.00 83.38 107 GLY A N 1
ATOM 868 C CA . GLY A 1 107 ? 15.436 -8.042 -2.216 1.00 83.38 107 GLY A CA 1
ATOM 869 C C . GLY A 1 107 ? 14.431 -8.218 -3.365 1.00 83.38 107 GLY A C 1
ATOM 870 O O . GLY A 1 107 ? 14.646 -7.655 -4.445 1.00 83.38 107 GLY A O 1
ATOM 871 N N . ASP A 1 108 ? 13.345 -8.965 -3.144 1.00 81.38 108 ASP A N 1
ATOM 872 C CA . ASP A 1 108 ? 12.303 -9.262 -4.129 1.00 81.38 108 ASP A CA 1
ATOM 873 C C . ASP A 1 108 ? 11.233 -8.164 -4.143 1.00 81.38 108 ASP A C 1
ATOM 875 O O . ASP A 1 108 ? 10.246 -8.191 -3.404 1.00 81.38 108 ASP A O 1
ATOM 879 N N . SER A 1 109 ? 11.418 -7.190 -5.034 1.00 76.50 109 SER A N 1
ATOM 880 C CA . SER A 1 109 ? 10.494 -6.065 -5.183 1.00 76.50 109 SER A CA 1
ATOM 881 C C . SER A 1 109 ? 9.103 -6.476 -5.664 1.00 76.50 109 SER A C 1
ATOM 883 O O . SER A 1 109 ? 8.134 -5.788 -5.354 1.00 76.50 109 SER A O 1
ATOM 885 N N . VAL A 1 110 ? 8.980 -7.575 -6.417 1.00 76.88 110 VAL A N 1
ATOM 886 C CA . VAL A 1 110 ? 7.676 -8.027 -6.918 1.00 76.88 110 VAL A CA 1
ATOM 887 C C . VAL A 1 110 ? 6.864 -8.576 -5.759 1.00 76.88 110 VAL A C 1
ATOM 889 O O . VAL A 1 110 ? 5.732 -8.143 -5.554 1.00 76.88 110 VAL A O 1
ATOM 892 N N . SER A 1 111 ? 7.457 -9.460 -4.956 1.00 85.44 111 SER A N 1
ATOM 893 C CA . SER A 1 111 ? 6.792 -10.003 -3.769 1.00 85.44 111 SER A CA 1
ATOM 894 C C . SER A 1 111 ? 6.487 -8.917 -2.734 1.00 85.44 111 SER A C 1
ATOM 896 O O . SER A 1 111 ? 5.424 -8.960 -2.116 1.00 85.44 111 SER A O 1
ATOM 898 N N . MET A 1 112 ? 7.337 -7.889 -2.604 1.00 86.19 112 MET A N 1
ATOM 899 C CA . MET A 1 112 ? 7.039 -6.709 -1.778 1.00 86.19 112 MET A CA 1
ATOM 900 C C . MET A 1 112 ? 5.759 -5.999 -2.239 1.00 86.19 112 MET A C 1
ATOM 902 O O . MET A 1 112 ? 4.852 -5.765 -1.440 1.00 86.19 112 MET A O 1
ATOM 906 N N . THR A 1 113 ? 5.662 -5.656 -3.528 1.00 81.81 113 THR A N 1
ATOM 907 C CA . THR A 1 113 ? 4.472 -4.996 -4.087 1.00 81.81 113 THR A CA 1
ATOM 908 C C . THR A 1 113 ? 3.245 -5.902 -3.989 1.00 81.81 113 THR A C 1
ATOM 910 O O . THR A 1 113 ? 2.165 -5.446 -3.608 1.00 81.81 113 THR A O 1
ATOM 913 N N . MET A 1 114 ? 3.404 -7.197 -4.267 1.00 84.69 114 MET A N 1
ATOM 914 C CA . MET A 1 114 ? 2.323 -8.178 -4.192 1.00 84.69 114 MET A CA 1
ATOM 915 C C . MET A 1 114 ? 1.794 -8.372 -2.773 1.00 84.69 114 MET A C 1
ATOM 917 O O . MET A 1 114 ? 0.586 -8.534 -2.618 1.00 84.69 114 MET A O 1
ATOM 921 N N . ALA A 1 115 ? 2.637 -8.292 -1.739 1.00 90.56 115 ALA A N 1
ATOM 922 C CA . ALA A 1 115 ? 2.189 -8.357 -0.348 1.00 90.56 115 ALA A CA 1
ATOM 923 C C . ALA A 1 115 ? 1.167 -7.250 -0.035 1.00 90.56 115 ALA A C 1
ATOM 925 O O . ALA A 1 115 ? 0.091 -7.524 0.508 1.00 90.56 115 ALA A O 1
ATOM 926 N N . PHE A 1 116 ? 1.438 -6.014 -0.467 1.00 87.88 116 PHE A N 1
ATOM 927 C CA . PHE A 1 116 ? 0.485 -4.913 -0.326 1.00 87.88 116 PHE A CA 1
ATOM 928 C C . PHE A 1 116 ? -0.770 -5.101 -1.180 1.00 87.88 116 PHE A C 1
ATOM 930 O O . PHE A 1 116 ? -1.871 -4.888 -0.679 1.00 87.88 116 PHE A O 1
ATOM 937 N N . LEU A 1 117 ? -0.639 -5.532 -2.439 1.00 85.25 117 LEU A N 1
ATOM 938 C CA . LEU A 1 117 ? -1.791 -5.737 -3.329 1.00 85.25 117 LEU A CA 1
ATOM 939 C C . LEU A 1 117 ? -2.724 -6.852 -2.840 1.00 85.25 117 LEU A C 1
ATOM 941 O O . LEU A 1 117 ? -3.946 -6.690 -2.867 1.00 85.25 117 LEU A O 1
ATOM 945 N N . HIS A 1 118 ? -2.165 -7.967 -2.371 1.00 87.75 118 HIS A N 1
ATOM 946 C CA . HIS A 1 118 ? -2.933 -9.082 -1.824 1.00 87.75 118 HIS A CA 1
ATOM 947 C C . HIS A 1 118 ? -3.680 -8.654 -0.556 1.00 87.75 118 HIS A C 1
ATOM 949 O O . HIS A 1 118 ? -4.882 -8.887 -0.430 1.00 87.75 118 HIS A O 1
ATOM 955 N N . THR A 1 119 ? -2.995 -7.934 0.337 1.00 91.81 119 THR A N 1
ATOM 956 C CA . THR A 1 119 ? -3.608 -7.386 1.556 1.00 91.81 119 THR A CA 1
ATOM 957 C C . THR A 1 119 ? -4.683 -6.350 1.221 1.00 91.81 119 THR A C 1
ATOM 959 O O . THR A 1 119 ? -5.766 -6.375 1.789 1.00 91.81 119 THR A O 1
ATOM 962 N N . ALA A 1 120 ? -4.459 -5.468 0.247 1.00 87.44 120 ALA A N 1
ATOM 963 C CA . ALA A 1 120 ? -5.471 -4.506 -0.188 1.00 87.44 120 ALA A CA 1
ATOM 964 C C . ALA A 1 120 ? -6.723 -5.205 -0.741 1.00 87.44 120 ALA A C 1
ATOM 966 O O . ALA A 1 120 ? -7.851 -4.820 -0.432 1.00 87.44 120 ALA A O 1
ATOM 967 N N . THR A 1 121 ? -6.522 -6.263 -1.526 1.00 84.88 121 THR A N 1
ATOM 968 C CA . THR A 1 121 ? -7.606 -7.044 -2.133 1.00 84.88 121 THR A CA 1
ATOM 969 C C . THR A 1 121 ? -8.429 -7.776 -1.073 1.00 84.88 121 THR A C 1
ATOM 971 O O . THR A 1 121 ? -9.657 -7.776 -1.161 1.00 84.88 121 THR A O 1
ATOM 974 N N . SER A 1 122 ? -7.804 -8.324 -0.025 1.00 88.50 122 SER A N 1
ATOM 975 C CA . SER A 1 122 ? -8.557 -8.932 1.080 1.00 88.50 122 SER A CA 1
ATOM 976 C C . SER A 1 122 ? -9.477 -7.903 1.749 1.00 88.50 122 SER A C 1
ATOM 978 O O . SER A 1 122 ? -10.677 -8.152 1.880 1.00 88.50 122 SER A O 1
ATOM 980 N N . PHE A 1 123 ? -8.983 -6.693 2.028 1.00 85.88 123 PHE A N 1
ATOM 981 C CA . PHE A 1 123 ? -9.793 -5.599 2.576 1.00 85.88 123 PHE A CA 1
ATOM 982 C C . PHE A 1 123 ? -10.934 -5.143 1.658 1.00 85.88 123 PHE A C 1
ATOM 984 O O . PHE A 1 123 ? -12.009 -4.799 2.155 1.00 85.88 123 PHE A O 1
ATOM 991 N N . GLN A 1 124 ? -10.758 -5.185 0.332 1.00 82.50 124 GLN A N 1
ATOM 992 C CA . GLN A 1 124 ? -11.859 -4.925 -0.606 1.00 82.50 124 GLN A CA 1
ATOM 993 C C . GLN A 1 124 ? -13.000 -5.936 -0.458 1.00 82.50 124 GLN A C 1
ATOM 995 O O . GLN A 1 124 ? -14.166 -5.557 -0.589 1.00 82.50 124 GLN A O 1
ATOM 1000 N N . THR A 1 125 ? -12.667 -7.198 -0.173 1.00 81.69 125 THR A N 1
ATOM 1001 C CA . THR A 1 125 ? -13.641 -8.293 -0.040 1.00 81.69 125 THR A CA 1
ATOM 1002 C C . THR A 1 125 ? -14.303 -8.391 1.339 1.00 81.69 125 THR A C 1
ATOM 1004 O O . THR A 1 125 ? -15.321 -9.065 1.460 1.00 81.69 125 THR A O 1
ATOM 1007 N N . MET A 1 126 ? -13.779 -7.714 2.371 1.00 79.94 126 MET A N 1
ATOM 1008 C CA . MET A 1 126 ? -14.326 -7.769 3.737 1.00 79.94 126 MET A CA 1
ATOM 1009 C C . MET A 1 126 ? -15.640 -6.986 3.891 1.00 79.94 126 MET A C 1
ATOM 1011 O O . MET A 1 126 ? -16.670 -7.563 4.226 1.00 79.94 126 MET A O 1
ATOM 1015 N N . ALA A 1 127 ? -15.602 -5.662 3.700 1.00 82.25 127 ALA A N 1
ATOM 1016 C CA . ALA A 1 127 ? -16.763 -4.767 3.750 1.00 82.25 127 ALA A CA 1
ATOM 1017 C C . ALA A 1 127 ? -16.386 -3.380 3.203 1.00 82.25 127 ALA A C 1
ATOM 1019 O O . ALA A 1 127 ? -15.228 -2.969 3.292 1.00 82.25 127 ALA A O 1
ATOM 1020 N N . CYS A 1 128 ? -17.368 -2.614 2.713 1.00 79.94 128 CYS A N 1
ATOM 1021 C CA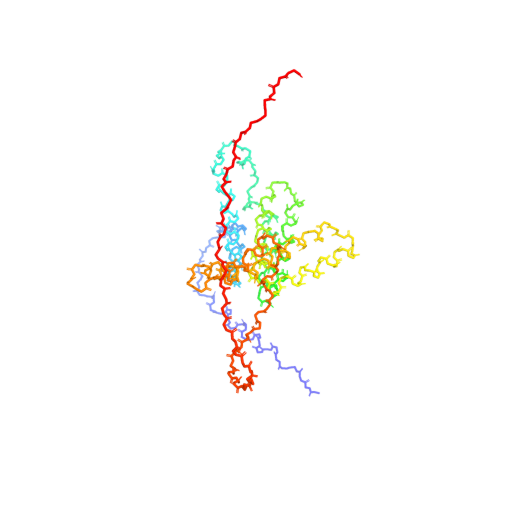 . CYS A 1 128 ? -17.135 -1.269 2.162 1.00 79.94 128 CYS A CA 1
ATOM 1022 C C . CYS A 1 128 ? -16.524 -0.281 3.172 1.00 79.94 128 CYS A C 1
ATOM 1024 O O . CYS A 1 128 ? -15.875 0.691 2.791 1.00 79.94 128 CYS A O 1
ATOM 1026 N N . GLU A 1 129 ? -16.687 -0.546 4.469 1.00 84.62 129 GLU A N 1
ATOM 1027 C CA . GLU A 1 129 ? -16.109 0.236 5.561 1.00 84.62 129 GLU A CA 1
ATOM 1028 C C . GLU A 1 129 ? -14.578 0.221 5.556 1.00 84.62 129 GLU A C 1
ATOM 1030 O O . GLU A 1 129 ? -13.976 1.172 6.047 1.00 84.62 129 GLU A O 1
ATOM 1035 N N . TRP A 1 130 ? -13.959 -0.801 4.957 1.00 89.69 130 TRP A N 1
ATOM 1036 C CA . TRP A 1 130 ? -12.508 -0.978 4.910 1.00 89.69 130 TRP A CA 1
ATOM 1037 C C . TRP A 1 130 ? -11.868 -0.572 3.582 1.00 89.69 130 TRP A C 1
ATOM 1039 O O . TRP A 1 130 ? -10.652 -0.677 3.426 1.00 89.69 130 TRP A O 1
ATOM 1049 N N . TRP A 1 131 ? -12.652 -0.073 2.622 1.00 85.62 131 TRP A N 1
ATOM 1050 C CA . TRP A 1 131 ? -12.122 0.349 1.322 1.00 85.62 131 TRP A CA 1
ATOM 1051 C C . TRP A 1 131 ? -11.050 1.438 1.434 1.00 85.62 131 TRP A C 1
ATOM 1053 O O . TRP A 1 131 ? -10.151 1.483 0.601 1.00 85.62 131 TRP A O 1
ATOM 1063 N N . TRP A 1 132 ? -11.088 2.267 2.481 1.00 90.25 132 TRP A N 1
ATOM 1064 C CA . TRP A 1 132 ? -10.046 3.265 2.733 1.00 90.25 132 TRP A CA 1
ATOM 1065 C C . TRP A 1 132 ? -8.700 2.626 3.120 1.00 90.25 132 TRP A C 1
ATOM 1067 O O . TRP A 1 132 ? -7.654 3.128 2.715 1.00 90.25 132 TRP A O 1
ATOM 1077 N N . VAL A 1 133 ? -8.704 1.498 3.846 1.00 91.06 133 VAL A N 1
ATOM 1078 C CA . VAL A 1 133 ? -7.481 0.738 4.166 1.00 91.06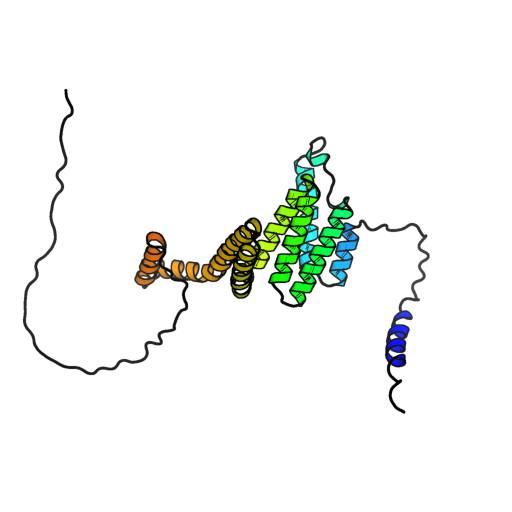 133 VAL A CA 1
ATOM 1079 C C . VAL A 1 133 ? -6.918 0.136 2.886 1.00 91.06 133 VAL A C 1
ATOM 1081 O O . VAL A 1 133 ? -5.730 0.276 2.607 1.00 91.06 133 VAL A O 1
ATOM 1084 N N . ALA A 1 134 ? -7.787 -0.469 2.068 1.00 85.38 134 ALA A N 1
ATOM 1085 C CA . ALA A 1 134 ? -7.398 -0.987 0.762 1.00 85.38 134 ALA A CA 1
ATOM 1086 C C . ALA A 1 134 ? -6.780 0.115 -0.114 1.00 85.38 134 ALA A C 1
ATOM 1088 O O . ALA A 1 134 ? -5.710 -0.089 -0.679 1.00 85.38 134 ALA A O 1
ATOM 1089 N N . GLU A 1 135 ? -7.394 1.302 -0.176 1.00 84.00 135 GLU A N 1
ATOM 1090 C CA . GLU A 1 135 ? -6.849 2.456 -0.900 1.00 84.00 135 GLU A CA 1
ATOM 1091 C C . GLU A 1 135 ? -5.437 2.823 -0.422 1.00 84.00 135 GLU A C 1
ATOM 1093 O O . GLU A 1 135 ? -4.539 3.014 -1.246 1.00 84.00 135 GLU A O 1
ATOM 1098 N N . ARG A 1 136 ? -5.211 2.892 0.895 1.00 90.94 136 ARG A N 1
ATOM 1099 C CA . ARG A 1 136 ? -3.887 3.194 1.460 1.00 90.94 136 ARG A CA 1
ATOM 1100 C C . ARG A 1 136 ? -2.855 2.135 1.093 1.00 90.94 136 ARG A C 1
ATOM 1102 O O . ARG A 1 136 ? -1.769 2.487 0.646 1.00 90.94 136 ARG A O 1
ATOM 1109 N N . LEU A 1 137 ? -3.216 0.858 1.178 1.00 86.56 137 LEU A N 1
ATOM 1110 C CA . LEU A 1 137 ? -2.340 -0.247 0.787 1.00 86.56 137 LEU A CA 1
ATOM 1111 C C . LEU A 1 137 ? -2.018 -0.224 -0.717 1.00 86.56 137 LEU A C 1
ATOM 1113 O O . LEU A 1 137 ? -0.872 -0.464 -1.093 1.00 86.56 137 LEU A O 1
ATOM 1117 N N . TYR A 1 138 ? -2.975 0.135 -1.583 1.00 84.12 138 TYR A N 1
ATOM 1118 C CA . TYR A 1 138 ? -2.701 0.339 -3.012 1.00 84.12 138 TYR A CA 1
ATOM 1119 C C . TYR A 1 138 ? -1.712 1.476 -3.253 1.00 84.12 138 TYR A C 1
ATOM 1121 O O . TYR A 1 138 ? -0.814 1.337 -4.082 1.00 84.12 138 TYR A O 1
ATOM 1129 N N . ARG A 1 139 ? -1.839 2.587 -2.521 1.00 83.25 139 ARG A N 1
ATOM 1130 C CA . ARG A 1 139 ? -0.886 3.702 -2.610 1.00 83.25 139 ARG A CA 1
ATOM 1131 C C . ARG A 1 139 ? 0.512 3.262 -2.183 1.00 83.25 139 ARG A C 1
ATOM 1133 O O . ARG A 1 139 ? 1.454 3.504 -2.930 1.00 83.25 139 ARG A O 1
ATOM 1140 N N . SER A 1 140 ? 0.643 2.533 -1.075 1.00 83.44 140 SER A N 1
ATOM 1141 C CA . SER A 1 140 ? 1.931 1.972 -0.644 1.00 83.44 140 SER A CA 1
ATOM 1142 C C . SER A 1 140 ? 2.512 0.991 -1.665 1.00 83.44 140 SER A C 1
ATOM 1144 O O . SER A 1 140 ? 3.716 1.009 -1.919 1.00 83.44 140 SER A O 1
ATOM 1146 N N . ALA A 1 141 ? 1.682 0.159 -2.304 1.00 81.00 141 ALA A N 1
ATOM 1147 C CA . ALA A 1 141 ? 2.125 -0.740 -3.371 1.00 81.00 141 ALA A CA 1
ATOM 1148 C C . ALA A 1 141 ? 2.714 0.035 -4.560 1.00 81.00 141 ALA A C 1
ATOM 1150 O O . ALA A 1 141 ? 3.783 -0.323 -5.058 1.00 81.00 141 ALA A O 1
ATOM 1151 N N . ILE A 1 142 ? 2.039 1.114 -4.978 1.00 75.38 142 ILE A N 1
ATOM 1152 C CA . ILE A 1 142 ? 2.506 2.001 -6.047 1.00 75.38 142 ILE A CA 1
ATOM 1153 C C . ILE A 1 142 ? 3.821 2.656 -5.635 1.00 75.38 142 ILE A C 1
ATOM 1155 O O . ILE A 1 142 ? 4.801 2.491 -6.346 1.00 75.38 142 ILE A O 1
ATOM 1159 N N . THR A 1 143 ? 3.891 3.303 -4.471 1.00 80.75 143 THR A N 1
ATOM 1160 C CA . THR A 1 143 ? 5.120 3.958 -3.993 1.00 80.75 143 THR A CA 1
ATOM 1161 C C . THR A 1 143 ? 6.302 2.992 -3.911 1.00 80.75 143 THR A C 1
ATOM 1163 O O . THR A 1 143 ? 7.423 3.345 -4.269 1.00 80.75 143 THR A O 1
ATOM 1166 N N . ASN A 1 144 ? 6.077 1.742 -3.504 1.00 73.88 144 ASN A N 1
ATOM 1167 C CA . ASN A 1 144 ? 7.137 0.734 -3.502 1.00 73.88 144 ASN A CA 1
ATOM 1168 C C . ASN A 1 144 ? 7.560 0.311 -4.916 1.00 73.88 144 ASN A C 1
ATOM 1170 O O . ASN A 1 144 ? 8.754 0.151 -5.164 1.00 73.88 144 ASN A O 1
ATOM 1174 N N . ALA A 1 145 ? 6.620 0.194 -5.857 1.00 68.81 145 ALA A N 1
ATOM 1175 C CA . ALA A 1 145 ? 6.937 -0.036 -7.267 1.00 68.81 145 ALA A CA 1
ATOM 1176 C C . ALA A 1 145 ? 7.650 1.171 -7.916 1.00 68.81 145 ALA A C 1
ATOM 1178 O O . ALA A 1 145 ? 8.482 0.995 -8.806 1.00 68.81 145 ALA A O 1
ATOM 1179 N N . GLU A 1 146 ? 7.361 2.392 -7.456 1.00 66.12 146 GLU A N 1
ATOM 1180 C CA . GLU A 1 146 ? 8.021 3.627 -7.894 1.00 66.12 146 GLU A CA 1
ATOM 1181 C C . GLU A 1 146 ? 9.484 3.707 -7.432 1.00 66.12 146 GLU A C 1
ATOM 1183 O O . GLU A 1 146 ? 10.304 4.288 -8.136 1.00 66.12 146 GLU A O 1
ATOM 1188 N N . ARG A 1 147 ? 9.846 3.097 -6.293 1.00 67.00 147 ARG A N 1
ATOM 1189 C CA . ARG A 1 147 ? 11.218 3.133 -5.746 1.00 67.00 147 ARG A CA 1
ATOM 1190 C C . ARG A 1 147 ? 12.245 2.317 -6.543 1.00 67.00 147 ARG A C 1
ATOM 1192 O O . ARG A 1 147 ? 13.438 2.569 -6.394 1.00 67.00 147 ARG A O 1
ATOM 1199 N N . ARG A 1 148 ? 11.825 1.336 -7.353 1.00 67.62 148 ARG A N 1
ATOM 1200 C CA . ARG A 1 148 ? 12.723 0.475 -8.160 1.00 67.62 148 ARG A CA 1
ATOM 1201 C C . ARG A 1 148 ? 12.177 0.247 -9.572 1.00 67.62 148 ARG A C 1
ATOM 1203 O O . ARG A 1 148 ? 11.764 -0.869 -9.903 1.00 67.62 148 ARG A O 1
ATOM 1210 N N . PRO A 1 149 ? 12.132 1.293 -10.415 1.00 65.81 149 PRO A N 1
ATOM 1211 C CA . PRO A 1 149 ? 11.522 1.199 -11.736 1.00 65.81 149 PRO A CA 1
ATOM 1212 C C . PRO A 1 149 ? 12.286 0.273 -12.691 1.00 65.81 149 PRO A C 1
ATOM 1214 O O . PRO A 1 149 ? 11.678 -0.308 -13.590 1.00 65.81 149 PRO A O 1
ATOM 1217 N N . ASP A 1 150 ? 13.589 0.097 -12.466 1.00 70.62 150 ASP A N 1
ATOM 1218 C CA . ASP A 1 150 ? 14.493 -0.807 -13.182 1.00 70.62 150 ASP A CA 1
ATOM 1219 C C . ASP A 1 150 ? 14.083 -2.280 -13.057 1.00 70.62 150 ASP A C 1
ATOM 1221 O O . ASP A 1 150 ? 14.156 -3.031 -14.029 1.00 70.62 150 ASP A O 1
ATOM 1225 N N . VAL A 1 151 ? 13.593 -2.681 -11.882 1.00 71.69 151 VAL A N 1
ATOM 1226 C CA . VAL A 1 1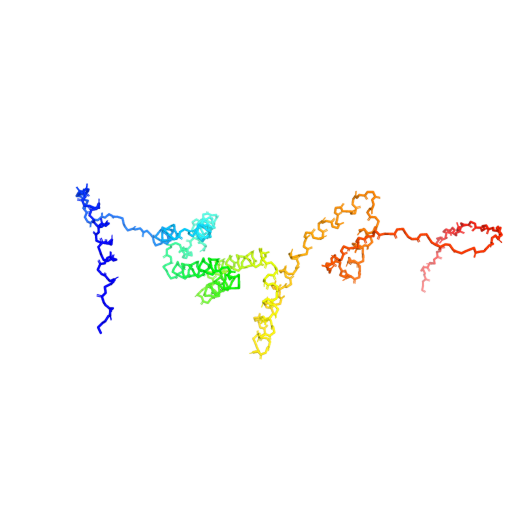51 ? 13.106 -4.043 -11.641 1.00 71.69 151 VAL A CA 1
ATOM 1227 C C . VAL A 1 151 ? 11.599 -4.134 -11.845 1.00 71.69 151 VAL A C 1
ATOM 1229 O O . VAL A 1 151 ? 11.123 -5.088 -12.452 1.00 71.69 151 VAL A O 1
ATOM 1232 N N . ALA A 1 152 ? 10.825 -3.149 -11.392 1.00 68.81 152 ALA A N 1
ATOM 1233 C CA . ALA A 1 152 ? 9.367 -3.214 -11.437 1.00 68.81 152 ALA A CA 1
ATOM 1234 C C . ALA A 1 152 ? 8.813 -3.190 -12.872 1.00 68.81 152 ALA A C 1
ATOM 1236 O O . ALA A 1 152 ? 7.951 -4.005 -13.199 1.00 68.81 152 ALA A O 1
ATOM 1237 N N . THR A 1 153 ? 9.329 -2.318 -13.747 1.00 80.19 153 THR A N 1
ATOM 1238 C CA . THR A 1 153 ? 8.838 -2.164 -15.130 1.00 80.19 153 THR A CA 1
ATOM 1239 C C . THR A 1 153 ? 8.836 -3.482 -15.925 1.00 80.19 153 THR A C 1
ATOM 1241 O O . THR A 1 153 ? 7.759 -3.881 -16.374 1.00 80.19 153 THR A O 1
ATOM 1244 N N . PRO A 1 154 ? 9.960 -4.221 -16.063 1.00 79.62 154 PRO A N 1
ATOM 1245 C CA . PRO A 1 154 ? 9.971 -5.459 -16.850 1.00 79.62 154 PRO A CA 1
ATOM 1246 C C . PRO A 1 154 ? 9.095 -6.569 -16.246 1.00 79.62 154 PRO A C 1
ATOM 1248 O O . PRO A 1 154 ? 8.512 -7.369 -16.975 1.00 79.62 154 PRO A O 1
ATOM 1251 N N . HIS A 1 155 ? 8.957 -6.622 -14.917 1.00 73.69 155 HIS A N 1
ATOM 1252 C CA . HIS A 1 155 ? 8.112 -7.622 -14.256 1.00 73.69 155 HIS A CA 1
ATOM 1253 C C . HIS A 1 155 ? 6.618 -7.317 -14.406 1.00 73.69 155 HIS A C 1
ATOM 1255 O O . HIS A 1 155 ? 5.814 -8.237 -14.565 1.00 73.69 155 HIS A O 1
ATOM 1261 N N . LEU A 1 156 ? 6.234 -6.040 -14.384 1.00 80.12 156 LEU A N 1
ATOM 1262 C CA . LEU A 1 156 ? 4.856 -5.611 -14.620 1.00 80.12 156 LEU A CA 1
ATOM 1263 C C . LEU A 1 156 ? 4.444 -5.813 -16.081 1.00 80.12 156 LEU A C 1
ATOM 1265 O O . LEU A 1 156 ? 3.315 -6.222 -16.337 1.00 80.12 156 LEU A O 1
ATOM 1269 N N . GLU A 1 157 ? 5.362 -5.598 -17.025 1.00 85.06 157 GLU A N 1
ATOM 1270 C CA . GLU A 1 157 ? 5.160 -5.921 -18.444 1.00 85.06 157 GLU A CA 1
ATOM 1271 C C . GLU A 1 157 ? 4.965 -7.425 -18.644 1.00 85.06 157 GLU A C 1
ATOM 1273 O O . GLU A 1 157 ? 3.966 -7.846 -19.221 1.00 85.06 157 GLU A O 1
ATOM 1278 N N . LYS A 1 158 ? 5.824 -8.248 -18.035 1.00 79.31 158 LYS A N 1
ATOM 1279 C CA . LYS A 1 158 ? 5.662 -9.707 -18.063 1.00 79.31 158 LYS A CA 1
ATOM 1280 C C . LYS A 1 158 ? 4.356 -10.172 -17.410 1.00 79.31 158 LYS A C 1
ATOM 1282 O O . LYS A 1 158 ? 3.726 -11.113 -17.882 1.00 79.31 158 LYS A O 1
ATOM 1287 N N . SER A 1 159 ? 3.934 -9.521 -16.326 1.00 70.50 159 SER A N 1
ATOM 1288 C CA . SER A 1 159 ? 2.658 -9.820 -15.663 1.00 70.50 159 SER A CA 1
ATOM 1289 C C . SER A 1 159 ? 1.464 -9.448 -16.543 1.00 70.50 159 SER A C 1
ATOM 1291 O O . SER A 1 159 ? 0.494 -10.195 -16.596 1.00 70.50 159 SER A O 1
ATOM 1293 N N . PHE A 1 160 ? 1.534 -8.323 -17.263 1.00 83.56 160 PHE A N 1
ATOM 1294 C CA . PHE A 1 160 ? 0.518 -7.933 -18.242 1.00 83.56 160 PHE A CA 1
ATOM 1295 C C . PHE A 1 160 ? 0.338 -8.998 -19.329 1.00 83.56 160 PHE A C 1
ATOM 1297 O O . PHE A 1 160 ? -0.801 -9.376 -19.613 1.00 83.56 160 PHE A O 1
ATOM 1304 N N . ASP A 1 161 ? 1.438 -9.513 -19.880 1.00 82.69 161 ASP A N 1
ATOM 1305 C CA . ASP A 1 161 ? 1.406 -10.560 -20.906 1.00 82.69 161 ASP A CA 1
ATOM 1306 C C . ASP A 1 161 ? 0.750 -11.842 -20.369 1.00 82.69 161 ASP A C 1
ATOM 1308 O O . ASP A 1 161 ? -0.223 -12.330 -20.944 1.00 82.69 161 ASP A O 1
ATOM 1312 N N . LEU A 1 162 ? 1.188 -12.315 -19.197 1.00 78.19 162 LEU A N 1
ATOM 1313 C CA . LEU A 1 162 ? 0.630 -13.507 -18.546 1.00 78.19 162 LEU A CA 1
ATOM 1314 C C . LEU A 1 162 ? -0.861 -13.355 -18.212 1.00 78.19 162 LEU A C 1
ATOM 1316 O O . LEU A 1 162 ? -1.646 -14.280 -18.415 1.00 78.19 162 LEU A O 1
ATOM 1320 N N . TYR A 1 163 ? -1.287 -12.193 -17.711 1.00 76.12 163 TYR A N 1
ATOM 1321 C CA . TYR A 1 163 ? -2.698 -11.956 -17.410 1.00 76.12 163 TYR A CA 1
ATOM 1322 C C . TYR A 1 163 ? -3.566 -11.923 -18.669 1.00 76.12 163 TYR A C 1
ATOM 1324 O O . TYR A 1 163 ? -4.701 -12.398 -18.625 1.00 76.12 163 TYR A O 1
ATOM 1332 N N . ASN A 1 164 ? -3.051 -11.417 -19.792 1.00 83.62 164 ASN A N 1
ATOM 1333 C CA . ASN A 1 164 ? -3.761 -11.488 -21.069 1.00 83.62 164 ASN A CA 1
ATOM 1334 C C . ASN A 1 164 ? -3.894 -12.930 -21.568 1.00 83.62 164 ASN A C 1
ATOM 1336 O O . ASN A 1 164 ? -4.979 -13.313 -22.005 1.00 83.62 164 ASN A O 1
ATOM 1340 N N . GLU A 1 165 ? -2.829 -13.729 -21.465 1.00 90.62 165 GLU A N 1
ATOM 1341 C CA . GLU A 1 165 ? -2.842 -15.151 -21.838 1.00 90.62 165 GLU A CA 1
ATOM 1342 C C . GLU A 1 165 ? -3.850 -15.959 -21.007 1.00 90.62 165 GLU A C 1
ATOM 1344 O O . GLU A 1 165 ? -4.536 -16.833 -21.533 1.00 90.62 165 GLU A O 1
ATOM 1349 N N . LEU A 1 166 ? -3.994 -15.628 -19.721 1.00 84.56 166 LEU A N 1
ATOM 1350 C CA . LEU A 1 166 ? -4.938 -16.272 -18.802 1.00 84.56 166 LEU A CA 1
ATOM 1351 C C . LEU A 1 166 ? -6.375 -15.718 -18.885 1.00 84.56 166 LEU A C 1
ATOM 1353 O O . LEU A 1 166 ? -7.249 -16.181 -18.154 1.00 84.56 166 LEU A O 1
ATOM 1357 N N . GLY A 1 167 ? -6.639 -14.717 -19.732 1.00 85.88 167 GLY A N 1
ATOM 1358 C CA . GLY A 1 167 ? -7.954 -14.069 -19.841 1.00 85.88 167 GLY A CA 1
ATOM 1359 C C . GLY A 1 167 ? -8.330 -13.178 -18.646 1.00 85.88 167 GLY A C 1
ATOM 1360 O O . GLY A 1 167 ? -9.488 -12.787 -18.493 1.00 85.88 167 GLY A O 1
ATOM 1361 N N . LEU A 1 168 ? -7.365 -12.827 -17.792 1.00 80.38 168 LEU A N 1
ATOM 1362 C CA . LEU A 1 168 ? -7.533 -11.983 -16.604 1.00 80.38 168 LEU A CA 1
ATOM 1363 C C . LEU A 1 168 ? -7.397 -10.493 -16.959 1.00 80.38 168 LEU A C 1
ATOM 1365 O O . LEU A 1 168 ? -6.543 -9.775 -16.439 1.00 80.38 168 LEU A O 1
ATOM 1369 N N . TYR A 1 169 ? -8.262 -10.000 -17.847 1.00 84.12 169 TYR A N 1
ATOM 1370 C CA . TYR A 1 169 ? -8.128 -8.664 -18.450 1.00 84.12 169 TYR A CA 1
ATOM 1371 C C . TYR A 1 169 ? -8.165 -7.498 -17.447 1.00 84.12 169 TYR A C 1
ATOM 1373 O O . TYR A 1 169 ? -7.539 -6.460 -17.673 1.00 84.12 169 TYR A O 1
ATOM 1381 N N . GLY A 1 170 ? -8.872 -7.658 -16.323 1.00 74.50 170 GLY A N 1
ATOM 1382 C CA . GLY A 1 170 ? -8.886 -6.665 -15.245 1.00 74.50 170 GLY A CA 1
ATOM 1383 C C . GLY A 1 170 ? -7.506 -6.481 -14.605 1.00 74.50 170 GLY A C 1
ATOM 1384 O O . GLY A 1 170 ? -7.052 -5.348 -14.431 1.00 74.50 170 GLY A O 1
ATOM 1385 N N . GLU A 1 171 ? -6.812 -7.586 -14.327 1.00 71.25 171 GLU A N 1
ATOM 1386 C CA . GLU A 1 171 ? -5.461 -7.582 -13.754 1.00 71.25 171 GLU A CA 1
ATOM 1387 C C . GLU A 1 171 ? -4.412 -7.172 -14.787 1.00 71.25 171 GLU A C 1
ATOM 1389 O O . GLU A 1 171 ? -3.506 -6.401 -14.469 1.00 71.25 171 GLU A O 1
ATOM 1394 N N . ALA A 1 172 ? -4.592 -7.567 -16.050 1.00 75.56 172 ALA A N 1
ATOM 1395 C CA . ALA A 1 172 ? -3.768 -7.081 -17.151 1.00 75.56 172 ALA A CA 1
ATOM 1396 C C . ALA A 1 172 ? -3.821 -5.547 -17.237 1.00 75.56 172 ALA A C 1
ATOM 1398 O O . ALA A 1 172 ? -2.791 -4.871 -17.244 1.00 75.56 172 ALA A O 1
ATOM 1399 N N . ASN A 1 173 ? -5.018 -4.954 -17.220 1.00 78.31 173 ASN A N 1
ATOM 1400 C CA . ASN A 1 173 ? -5.140 -3.501 -17.293 1.00 78.31 173 ASN A CA 1
ATOM 1401 C C . ASN A 1 173 ? -4.480 -2.791 -16.096 1.00 78.31 173 ASN A C 1
ATOM 1403 O O . ASN A 1 173 ? -3.850 -1.749 -16.285 1.00 78.31 173 ASN A O 1
ATOM 1407 N N . LYS A 1 174 ? -4.566 -3.362 -14.888 1.00 78.94 174 LYS A N 1
ATOM 1408 C CA . LYS A 1 174 ? -3.857 -2.845 -13.706 1.00 78.94 174 LYS A CA 1
ATOM 1409 C C . LYS A 1 174 ? -2.340 -2.919 -13.888 1.00 78.94 174 LYS A C 1
ATOM 1411 O O . LYS A 1 174 ? -1.670 -1.900 -13.727 1.00 78.94 174 LYS A O 1
ATOM 1416 N N . ALA A 1 175 ? -1.808 -4.075 -14.287 1.00 73.44 175 ALA A N 1
ATOM 1417 C CA . ALA A 1 175 ? -0.378 -4.268 -14.531 1.00 73.44 175 ALA A CA 1
ATOM 1418 C C . ALA A 1 175 ? 0.159 -3.271 -15.569 1.00 73.44 175 ALA A C 1
ATOM 1420 O O . ALA A 1 175 ? 1.177 -2.622 -15.336 1.00 73.44 175 ALA A O 1
ATOM 1421 N N . ARG A 1 176 ? -0.586 -3.052 -16.660 1.00 86.31 176 ARG A N 1
ATOM 1422 C CA . ARG A 1 176 ? -0.261 -2.065 -17.700 1.00 86.31 176 ARG A CA 1
ATOM 1423 C C . ARG A 1 176 ? -0.182 -0.635 -17.161 1.00 86.31 176 ARG A C 1
ATOM 1425 O O . ARG A 1 176 ? 0.735 0.104 -17.515 1.00 86.31 176 ARG A O 1
ATOM 1432 N N . ILE A 1 177 ? -1.146 -0.223 -16.334 1.00 76.81 177 ILE A N 1
ATOM 1433 C CA . ILE A 1 177 ? -1.167 1.125 -15.744 1.00 76.81 177 ILE A CA 1
ATOM 1434 C C . ILE A 1 177 ? 0.055 1.321 -14.841 1.00 76.81 177 ILE A C 1
ATOM 1436 O O . ILE A 1 177 ? 0.755 2.324 -14.971 1.00 76.81 177 ILE A O 1
ATOM 1440 N N . ILE A 1 178 ? 0.344 0.348 -13.974 1.00 73.44 178 ILE A N 1
ATOM 1441 C CA . ILE A 1 178 ? 1.469 0.431 -13.033 1.00 73.44 178 ILE A CA 1
ATOM 1442 C C . ILE A 1 178 ? 2.807 0.385 -13.787 1.00 73.44 178 ILE A C 1
ATOM 1444 O O . ILE A 1 178 ? 3.702 1.165 -13.467 1.00 73.44 178 ILE A O 1
ATOM 1448 N N . ALA A 1 179 ? 2.934 -0.437 -14.836 1.00 77.81 179 ALA A N 1
ATOM 1449 C CA . ALA A 1 179 ? 4.117 -0.457 -15.702 1.00 77.81 179 ALA A CA 1
ATOM 1450 C C . ALA A 1 179 ? 4.374 0.918 -16.336 1.00 77.81 179 ALA A C 1
ATOM 1452 O O . ALA A 1 179 ? 5.503 1.404 -16.345 1.00 77.81 179 ALA A O 1
ATOM 1453 N N . GLY A 1 180 ? 3.315 1.585 -16.812 1.00 75.94 180 GLY A N 1
ATOM 1454 C CA . GLY A 1 180 ? 3.403 2.937 -17.363 1.00 75.94 180 GLY A CA 1
ATOM 1455 C C . GLY A 1 180 ? 3.896 3.974 -16.348 1.00 75.94 180 GLY A C 1
ATOM 1456 O O . GLY A 1 180 ? 4.764 4.784 -16.677 1.00 75.94 180 GLY A O 1
ATOM 1457 N N . VAL A 1 181 ? 3.384 3.930 -15.112 1.00 75.62 181 VAL A N 1
ATOM 1458 C CA . VAL A 1 181 ? 3.835 4.808 -14.014 1.00 75.62 181 VAL A CA 1
ATOM 1459 C C . VAL A 1 181 ? 5.300 4.533 -13.667 1.00 75.62 181 VAL A C 1
ATOM 1461 O O . VAL A 1 181 ? 6.106 5.461 -13.638 1.00 75.62 181 VAL A O 1
ATOM 1464 N N . SER A 1 182 ? 5.665 3.261 -13.489 1.00 75.38 182 SER A N 1
ATOM 1465 C CA . SER A 1 182 ? 7.028 2.831 -13.157 1.00 75.38 182 SER A CA 1
ATOM 1466 C C . SER A 1 182 ? 8.045 3.278 -14.217 1.00 75.38 182 SER A C 1
ATOM 1468 O O . SER A 1 182 ? 9.063 3.896 -13.900 1.00 75.38 182 SER A O 1
ATOM 1470 N N . ARG A 1 183 ? 7.715 3.107 -15.503 1.00 79.69 183 ARG A N 1
ATOM 1471 C CA . ARG A 1 183 ? 8.545 3.561 -16.628 1.00 79.69 183 ARG A CA 1
ATOM 1472 C C . ARG A 1 183 ? 8.718 5.086 -16.659 1.00 79.69 183 ARG A C 1
ATOM 1474 O O . ARG A 1 183 ? 9.802 5.583 -16.976 1.00 79.69 183 ARG A O 1
ATOM 1481 N N . GLY A 1 184 ? 7.659 5.829 -16.328 1.00 77.88 184 GLY A N 1
ATOM 1482 C CA . GLY A 1 184 ? 7.697 7.287 -16.194 1.00 77.88 184 GLY A CA 1
ATOM 1483 C C . GLY A 1 184 ? 8.653 7.742 -15.091 1.00 77.88 184 GLY A C 1
ATOM 1484 O O . GLY A 1 184 ? 9.444 8.658 -15.315 1.00 77.88 184 GLY A O 1
ATOM 1485 N N . GLN A 1 185 ? 8.652 7.049 -13.949 1.00 72.69 185 GLN A N 1
ATOM 1486 C CA . GLN A 1 185 ? 9.569 7.336 -12.843 1.00 72.69 185 GLN A CA 1
ATOM 1487 C C . GLN A 1 185 ? 11.031 7.085 -13.217 1.00 72.69 185 GLN A C 1
ATOM 1489 O O . GLN A 1 185 ? 11.865 7.955 -12.995 1.00 72.69 185 GLN A O 1
ATOM 1494 N N . GLY A 1 186 ? 11.351 5.983 -13.907 1.00 74.25 186 GLY A N 1
ATOM 1495 C CA . GLY A 1 186 ? 12.721 5.733 -14.396 1.00 74.25 186 GLY A CA 1
ATOM 1496 C C . GLY A 1 186 ? 13.250 6.785 -15.390 1.00 74.25 186 GLY A C 1
ATOM 1497 O O . GLY A 1 186 ? 14.425 6.786 -15.754 1.00 74.25 186 GLY A O 1
ATOM 1498 N N . SER A 1 187 ? 12.378 7.683 -15.846 1.00 80.25 187 SER A N 1
ATOM 1499 C CA . SER A 1 187 ? 12.651 8.699 -16.856 1.00 80.25 187 SER A CA 1
ATOM 1500 C C . SER A 1 187 ? 12.537 10.135 -16.319 1.00 80.25 187 SER A C 1
ATOM 1502 O O . SER A 1 187 ? 12.904 11.076 -17.030 1.00 80.25 187 SER A O 1
ATOM 1504 N N . ILE A 1 188 ? 12.056 10.331 -15.083 1.00 82.00 188 ILE A N 1
ATOM 1505 C CA . ILE A 1 188 ? 11.746 11.664 -14.543 1.00 82.00 188 ILE A CA 1
ATOM 1506 C C . ILE A 1 188 ? 13.002 12.517 -14.358 1.00 82.00 188 ILE A C 1
ATOM 1508 O O . ILE A 1 188 ? 13.007 13.692 -14.723 1.00 82.00 188 ILE A O 1
ATOM 1512 N N . ASP A 1 189 ? 14.102 11.913 -13.910 1.00 81.06 189 ASP A N 1
ATOM 1513 C CA . ASP A 1 189 ? 15.370 12.619 -13.713 1.00 81.06 189 ASP A CA 1
ATOM 1514 C C . ASP A 1 189 ? 15.953 13.115 -15.039 1.00 81.06 189 ASP A C 1
ATOM 1516 O O . ASP A 1 189 ? 16.433 14.245 -15.129 1.00 81.06 189 ASP A O 1
ATOM 1520 N N . LYS A 1 190 ? 15.821 12.316 -16.108 1.00 83.31 190 LYS A N 1
ATOM 1521 C CA . LYS A 1 190 ? 16.214 12.710 -17.471 1.00 83.31 190 LYS A CA 1
ATOM 1522 C C . LYS A 1 190 ? 15.385 13.897 -17.965 1.00 83.31 190 LYS A C 1
ATOM 1524 O O . LYS A 1 190 ? 15.912 14.777 -18.640 1.00 83.31 190 LYS A O 1
ATOM 1529 N N . TYR A 1 191 ? 14.095 13.943 -17.629 1.00 83.44 191 TYR A N 1
ATOM 1530 C CA . TYR A 1 191 ? 13.235 15.084 -17.947 1.00 83.44 191 TYR A CA 1
ATOM 1531 C C . TYR A 1 191 ? 13.625 16.338 -17.150 1.00 83.44 191 TYR A C 1
ATOM 1533 O O . TYR A 1 191 ? 13.729 17.417 -17.731 1.00 83.44 191 TYR A O 1
ATOM 1541 N N . ILE A 1 192 ? 13.890 16.210 -15.847 1.00 84.69 192 ILE A N 1
ATOM 1542 C CA . ILE A 1 192 ? 14.327 17.329 -14.997 1.00 84.69 192 ILE A CA 1
ATOM 1543 C C . ILE A 1 192 ? 15.661 17.901 -15.497 1.00 84.69 192 ILE A C 1
ATOM 1545 O O . ILE A 1 192 ? 15.803 19.120 -15.613 1.00 84.69 192 ILE A O 1
ATOM 1549 N N . ASP A 1 193 ? 16.623 17.041 -15.838 1.00 85.12 193 ASP A N 1
ATOM 1550 C CA . ASP A 1 193 ? 17.899 17.440 -16.441 1.00 85.12 193 ASP A CA 1
ATOM 1551 C C . ASP A 1 193 ? 17.693 18.146 -17.792 1.00 85.12 193 ASP A C 1
ATOM 1553 O O . ASP A 1 193 ? 18.243 19.226 -18.019 1.00 85.12 193 ASP A O 1
ATOM 1557 N N . LEU A 1 194 ? 16.821 17.615 -18.658 1.00 85.62 194 LEU A N 1
ATOM 1558 C CA . LEU A 1 194 ? 16.476 18.247 -19.934 1.00 85.62 194 LEU A CA 1
ATOM 1559 C C . LEU A 1 194 ? 15.900 19.660 -19.741 1.00 85.62 194 LEU A C 1
ATOM 1561 O O . LEU A 1 194 ? 16.319 20.595 -20.427 1.00 85.62 194 LEU A O 1
ATOM 1565 N N . VAL A 1 195 ? 14.980 19.838 -18.788 1.00 86.12 195 VAL A N 1
ATOM 1566 C CA . VAL A 1 195 ? 14.385 21.145 -18.463 1.00 86.12 195 VAL A CA 1
ATOM 1567 C C . VAL A 1 195 ? 15.440 22.112 -17.924 1.00 86.12 195 VAL A C 1
ATOM 1569 O O . VAL A 1 195 ? 15.478 23.266 -18.349 1.00 86.12 195 VAL A O 1
ATOM 1572 N N . ARG A 1 196 ? 16.344 21.655 -17.049 1.00 85.50 196 ARG A N 1
ATOM 1573 C CA . ARG A 1 196 ? 17.450 22.487 -16.540 1.00 85.50 196 ARG A CA 1
ATOM 1574 C C . ARG A 1 196 ? 18.373 22.956 -17.662 1.00 85.50 196 ARG A C 1
ATOM 1576 O O . ARG A 1 196 ? 18.722 24.133 -17.706 1.00 85.50 196 ARG A O 1
ATOM 1583 N N . ARG A 1 197 ? 18.715 22.075 -18.607 1.00 84.25 197 ARG A N 1
ATOM 1584 C CA . ARG A 1 197 ? 19.553 22.412 -19.773 1.00 84.25 197 ARG A CA 1
ATOM 1585 C C . ARG A 1 197 ? 18.889 23.401 -20.727 1.00 84.25 197 ARG A C 1
ATOM 1587 O O . ARG A 1 197 ? 19.598 24.137 -21.399 1.00 84.25 197 ARG A O 1
ATOM 1594 N N . CYS A 1 198 ? 17.559 23.471 -20.771 1.00 84.12 198 CYS A N 1
ATOM 1595 C CA . CYS A 1 198 ? 16.863 24.503 -21.546 1.00 84.12 198 CYS A CA 1
ATOM 1596 C C . CYS A 1 198 ? 17.127 25.920 -21.006 1.00 84.12 198 CYS A C 1
ATOM 1598 O O . CYS A 1 198 ? 17.058 26.877 -21.769 1.00 84.12 198 CYS A O 1
ATOM 1600 N N . GLY A 1 199 ? 17.430 26.056 -19.710 1.00 79.94 199 GLY A N 1
ATOM 1601 C CA . GLY A 1 199 ? 17.725 27.337 -19.064 1.00 79.94 199 GLY A CA 1
ATOM 1602 C C . GLY A 1 199 ? 19.182 27.799 -19.176 1.00 79.94 199 GLY A C 1
ATOM 1603 O O . GLY A 1 199 ? 19.514 28.847 -18.630 1.00 79.94 199 GLY A O 1
ATOM 1604 N N . THR A 1 200 ? 20.064 27.038 -19.834 1.00 79.94 200 THR A N 1
ATOM 1605 C CA . THR A 1 200 ? 21.486 27.392 -19.983 1.00 79.94 200 THR A CA 1
ATOM 1606 C C . THR A 1 200 ? 21.778 28.019 -21.347 1.00 79.94 200 THR A C 1
ATOM 1608 O O . THR A 1 200 ? 21.035 27.839 -22.311 1.00 79.94 200 THR A O 1
ATOM 1611 N N . ALA A 1 201 ? 22.907 28.728 -21.458 1.00 61.31 201 ALA A N 1
ATOM 1612 C CA . ALA A 1 201 ? 23.326 29.412 -22.687 1.00 61.31 201 ALA A CA 1
ATOM 1613 C C . ALA A 1 201 ? 23.535 28.475 -23.904 1.00 61.31 201 ALA A C 1
ATOM 1615 O O . ALA A 1 201 ? 23.546 28.941 -25.037 1.00 61.31 201 ALA A O 1
ATOM 1616 N N . VAL A 1 202 ? 23.646 27.156 -23.687 1.00 69.62 202 VAL A N 1
ATOM 1617 C CA . VAL A 1 202 ? 23.819 26.116 -24.729 1.00 69.62 202 VAL A CA 1
ATOM 1618 C C . VAL A 1 202 ? 22.512 25.315 -24.951 1.00 69.62 202 VAL A C 1
ATOM 1620 O O . VAL A 1 202 ? 22.482 24.275 -25.608 1.00 69.62 202 VAL A O 1
ATOM 1623 N N . GLY A 1 203 ? 21.384 25.798 -24.417 1.00 74.12 203 GLY A N 1
ATOM 1624 C CA . GLY A 1 203 ? 20.118 25.065 -24.311 1.00 74.12 203 GLY A CA 1
ATOM 1625 C C . GLY A 1 203 ? 19.335 24.825 -25.607 1.00 74.12 203 GLY A C 1
ATOM 1626 O O . GLY A 1 203 ? 18.315 24.141 -25.565 1.00 74.12 203 GLY A O 1
ATOM 1627 N N . SER A 1 204 ? 19.788 25.320 -26.764 1.00 78.38 204 SER A N 1
ATOM 1628 C CA . SER A 1 204 ? 19.052 25.212 -28.042 1.00 78.38 204 SER A CA 1
ATOM 1629 C C . SER A 1 204 ? 18.709 23.758 -28.417 1.00 78.38 204 SER A C 1
ATOM 1631 O O . SER A 1 204 ? 17.573 23.446 -28.789 1.00 78.38 204 SER A O 1
ATOM 1633 N N . LYS A 1 205 ? 19.649 22.823 -28.207 1.00 83.94 205 LYS A N 1
ATOM 1634 C CA . LYS A 1 205 ? 19.429 21.384 -28.447 1.00 83.94 205 LYS A CA 1
ATOM 1635 C C . LYS A 1 205 ? 18.428 20.779 -27.455 1.00 83.94 205 LYS A C 1
ATOM 1637 O O . LYS A 1 205 ? 17.569 20.003 -27.858 1.00 83.94 205 LYS A O 1
ATOM 1642 N N . ALA A 1 206 ? 18.494 21.166 -26.180 1.00 82.81 206 ALA A N 1
ATOM 1643 C CA . ALA A 1 206 ? 17.571 20.697 -25.145 1.00 82.81 206 ALA A CA 1
ATOM 1644 C C . ALA A 1 206 ? 16.135 21.198 -25.383 1.00 82.81 206 ALA A C 1
ATOM 1646 O O . ALA A 1 206 ? 15.190 20.416 -25.287 1.00 82.81 206 ALA A O 1
ATOM 1647 N N . ILE A 1 207 ? 15.981 22.466 -25.781 1.00 86.00 207 ILE A N 1
ATOM 1648 C CA . ILE A 1 207 ? 14.688 23.070 -26.132 1.00 86.00 207 ILE A CA 1
ATOM 1649 C C . ILE A 1 207 ? 14.081 22.350 -27.338 1.00 86.00 207 ILE A C 1
ATOM 1651 O O . ILE A 1 207 ? 12.911 21.976 -27.301 1.00 86.00 207 ILE A O 1
ATOM 1655 N N . SER A 1 208 ? 14.878 22.090 -28.381 1.00 86.19 208 SER A N 1
ATOM 1656 C CA . SER A 1 208 ? 14.425 21.332 -29.553 1.00 86.19 208 SER A CA 1
ATOM 1657 C C . SER A 1 208 ? 13.944 19.929 -29.170 1.00 86.19 208 SER A C 1
ATOM 1659 O O . SER A 1 208 ? 12.828 19.547 -29.525 1.00 86.19 208 SER A O 1
ATOM 1661 N N . THR A 1 209 ? 14.715 19.189 -28.367 1.00 85.56 209 THR A N 1
ATOM 1662 C CA . THR A 1 209 ? 14.327 17.859 -27.867 1.00 85.56 209 THR A CA 1
ATOM 1663 C C . THR A 1 209 ? 13.038 17.906 -27.037 1.00 85.56 209 THR A C 1
ATOM 1665 O O . THR A 1 209 ? 12.147 17.078 -27.233 1.00 85.56 209 THR A O 1
ATOM 1668 N N . LEU A 1 210 ? 12.882 18.902 -26.159 1.00 84.88 210 LEU A N 1
ATOM 1669 C CA . LEU A 1 210 ? 11.672 19.086 -25.354 1.00 84.88 210 LEU A CA 1
ATOM 1670 C C . LEU A 1 210 ? 10.447 19.403 -26.228 1.00 84.88 210 LEU A C 1
ATOM 1672 O O . LEU A 1 210 ? 9.375 18.829 -26.030 1.00 84.88 210 LEU A O 1
ATOM 1676 N N . CYS A 1 211 ? 10.602 20.275 -27.227 1.00 83.44 211 CYS A N 1
ATOM 1677 C CA . CYS A 1 211 ? 9.560 20.595 -28.203 1.00 83.44 211 CYS A CA 1
ATOM 1678 C C . CYS A 1 211 ? 9.169 19.374 -29.042 1.00 83.44 211 CYS A C 1
ATOM 1680 O O . CYS A 1 211 ? 7.982 19.147 -29.283 1.00 83.44 211 CYS A O 1
ATOM 1682 N N . GLN A 1 212 ? 10.140 18.563 -29.462 1.00 85.75 212 GLN A N 1
ATOM 1683 C CA . GLN A 1 212 ? 9.886 17.325 -30.196 1.00 85.75 212 GLN A CA 1
ATOM 1684 C C . GLN A 1 212 ? 9.123 16.307 -29.345 1.00 85.75 212 GLN A C 1
ATOM 1686 O O . GLN A 1 212 ? 8.159 15.711 -29.826 1.00 85.75 212 GLN A O 1
ATOM 1691 N N . TRP A 1 213 ? 9.479 16.147 -28.071 1.00 84.25 213 TRP A N 1
ATOM 1692 C CA . TRP A 1 213 ? 8.719 15.292 -27.163 1.00 84.25 213 TRP A CA 1
ATOM 1693 C C . TRP A 1 213 ? 7.300 15.823 -26.923 1.00 84.25 213 TRP A C 1
ATOM 1695 O O . TRP A 1 213 ? 6.333 15.069 -27.023 1.00 84.25 213 TRP A O 1
ATOM 1705 N N . LYS A 1 214 ? 7.142 17.127 -26.667 1.00 82.69 214 LYS A N 1
ATOM 1706 C CA . LYS A 1 214 ? 5.832 17.740 -26.398 1.00 82.69 214 LYS A CA 1
ATOM 1707 C C . LYS A 1 214 ? 4.888 17.646 -27.599 1.00 82.69 214 LYS A C 1
ATOM 1709 O O . LYS A 1 214 ? 3.723 17.300 -27.427 1.00 82.69 214 LYS A O 1
ATOM 1714 N N . ASN A 1 215 ? 5.390 17.941 -28.798 1.00 85.19 215 ASN A N 1
ATOM 1715 C CA . ASN A 1 215 ? 4.561 18.085 -29.996 1.00 85.19 215 ASN A CA 1
ATOM 1716 C C . ASN A 1 215 ? 4.429 16.788 -30.799 1.00 85.19 215 ASN A C 1
ATOM 1718 O O . ASN A 1 215 ? 3.405 16.572 -31.437 1.00 85.19 215 ASN A O 1
ATOM 1722 N N . ARG A 1 216 ? 5.463 15.938 -30.801 1.00 81.75 216 ARG A N 1
ATOM 1723 C CA . ARG A 1 216 ? 5.525 14.727 -31.639 1.00 81.75 216 ARG A CA 1
ATOM 1724 C C . ARG A 1 216 ? 5.652 13.435 -30.837 1.00 81.75 216 ARG A C 1
ATOM 1726 O O . ARG A 1 216 ? 5.668 12.365 -31.428 1.00 81.75 216 ARG A O 1
ATOM 1733 N N . ARG A 1 217 ? 5.728 13.520 -29.501 1.00 79.69 217 ARG A N 1
ATOM 1734 C CA . ARG A 1 217 ? 5.966 12.376 -28.601 1.00 79.69 217 ARG A CA 1
ATOM 1735 C C . ARG A 1 217 ? 7.251 11.605 -28.925 1.00 79.69 217 ARG A C 1
ATOM 1737 O O . ARG A 1 217 ? 7.378 10.447 -28.540 1.00 79.69 217 ARG A O 1
ATOM 1744 N N . ASN A 1 218 ? 8.220 12.263 -29.568 1.00 80.50 218 ASN A N 1
ATOM 1745 C CA . ASN A 1 218 ? 9.525 11.674 -29.854 1.00 80.50 218 ASN A CA 1
ATOM 1746 C C . ASN A 1 218 ? 10.210 11.265 -28.548 1.00 80.50 218 ASN A C 1
ATOM 1748 O O . ASN A 1 218 ? 10.265 12.037 -27.587 1.00 80.50 218 ASN A O 1
ATOM 1752 N N . THR A 1 219 ? 10.724 10.041 -28.513 1.00 74.25 219 THR A N 1
ATOM 1753 C CA . THR A 1 219 ? 11.370 9.475 -27.333 1.00 74.25 219 THR A CA 1
ATOM 1754 C C . THR A 1 219 ? 12.728 10.140 -27.127 1.00 74.25 219 THR A C 1
ATOM 1756 O O . THR A 1 219 ? 13.562 10.133 -28.024 1.00 74.25 219 THR A O 1
ATOM 1759 N N . PHE A 1 220 ? 12.963 10.704 -25.942 1.00 75.12 220 PHE A N 1
ATOM 1760 C CA . PHE A 1 220 ? 14.267 11.269 -25.561 1.00 75.12 220 PHE A CA 1
ATOM 1761 C C . PHE A 1 220 ? 14.934 10.502 -24.409 1.00 75.12 220 PHE A C 1
ATOM 1763 O O . PHE A 1 220 ? 16.000 10.878 -23.934 1.00 75.12 220 PHE A O 1
ATOM 1770 N N . PHE A 1 221 ? 14.291 9.429 -23.945 1.00 69.94 221 PHE A N 1
ATOM 1771 C CA . PHE A 1 221 ? 14.702 8.654 -22.775 1.00 69.94 221 PHE A CA 1
ATOM 1772 C C . PHE A 1 221 ? 15.572 7.434 -23.111 1.00 69.94 221 PHE A C 1
ATOM 1774 O O . PHE A 1 221 ? 16.067 6.778 -22.190 1.00 69.94 221 PHE A O 1
ATOM 1781 N N . THR A 1 222 ? 15.755 7.127 -24.397 1.00 56.84 222 THR A N 1
ATOM 1782 C CA . THR A 1 222 ? 16.612 6.037 -24.879 1.00 56.84 222 THR A CA 1
ATOM 1783 C C . THR A 1 222 ? 18.085 6.389 -24.682 1.00 56.84 222 THR A C 1
ATOM 1785 O O . THR A 1 222 ? 18.485 7.528 -24.897 1.00 56.84 222 THR A O 1
ATOM 1788 N N . GLU A 1 223 ? 18.844 5.403 -24.210 1.00 46.91 223 GLU A N 1
ATOM 1789 C CA . GLU A 1 223 ? 20.213 5.469 -23.687 1.00 46.91 223 GLU A CA 1
ATOM 1790 C C . GLU A 1 223 ? 21.145 6.486 -24.362 1.00 46.91 223 GLU A C 1
ATOM 1792 O O . GLU A 1 223 ? 21.335 6.507 -25.578 1.00 46.91 223 GLU A O 1
ATOM 1797 N N . THR A 1 224 ? 21.792 7.295 -23.524 1.00 40.38 224 THR A N 1
ATOM 1798 C CA . THR A 1 224 ? 22.970 8.085 -23.865 1.00 40.38 224 THR A CA 1
ATOM 1799 C C . THR A 1 224 ? 24.099 7.133 -24.258 1.00 40.38 224 THR A C 1
ATOM 1801 O O . THR A 1 224 ? 24.806 6.608 -23.400 1.00 40.38 224 THR A O 1
ATOM 1804 N N . LYS A 1 225 ? 24.333 6.943 -25.560 1.00 34.47 225 LYS A N 1
ATOM 1805 C CA . LYS A 1 225 ? 25.711 6.725 -26.004 1.00 34.47 225 LYS A CA 1
ATOM 1806 C C . LYS A 1 225 ? 26.465 8.015 -25.691 1.00 34.47 225 LYS A C 1
ATOM 1808 O O . LYS A 1 225 ? 26.131 9.070 -26.226 1.00 34.47 225 LYS A O 1
ATOM 1813 N N . LEU A 1 226 ? 27.435 7.935 -24.783 1.00 34.19 226 LEU A N 1
ATOM 1814 C CA . LEU A 1 226 ? 28.534 8.892 -24.739 1.00 34.19 226 LEU A CA 1
ATOM 1815 C C . LEU A 1 226 ? 29.181 8.863 -26.127 1.00 34.19 226 LEU A C 1
ATOM 1817 O O . LEU A 1 226 ? 29.906 7.926 -26.449 1.00 34.19 226 LEU A O 1
ATOM 1821 N N . CYS A 1 227 ? 28.887 9.852 -26.965 1.00 29.73 227 CYS A N 1
ATOM 1822 C CA . CYS A 1 227 ? 29.829 10.217 -28.007 1.00 29.73 227 CYS A CA 1
ATOM 1823 C C . CYS A 1 227 ? 30.948 10.969 -27.289 1.00 29.73 227 CYS A C 1
ATOM 1825 O O . CYS A 1 227 ? 30.821 12.158 -27.002 1.00 29.73 227 CYS A O 1
ATOM 1827 N N . THR A 1 228 ? 32.005 10.251 -26.920 1.00 33.69 228 THR A N 1
ATOM 1828 C CA . THR A 1 228 ? 33.343 10.838 -26.902 1.00 33.69 228 THR A CA 1
ATOM 1829 C C . THR A 1 228 ? 33.626 11.276 -28.333 1.00 33.69 228 THR A C 1
ATOM 1831 O O . THR A 1 228 ? 33.933 10.451 -29.188 1.00 33.69 228 THR A O 1
ATOM 1834 N N . GLU A 1 229 ? 33.418 12.558 -28.612 1.00 36.53 229 GLU A N 1
ATOM 1835 C CA . GLU A 1 229 ? 33.997 13.219 -29.777 1.00 36.53 229 GLU A CA 1
ATOM 1836 C C . GLU A 1 229 ? 35.423 13.621 -29.391 1.00 36.53 229 GLU A C 1
ATOM 1838 O O . GLU A 1 229 ? 35.685 14.763 -29.034 1.00 36.53 229 GLU A O 1
ATOM 1843 N N . ASP A 1 230 ? 36.319 12.635 -29.410 1.00 33.47 230 ASP A N 1
ATOM 1844 C CA . ASP A 1 230 ? 37.744 12.861 -29.618 1.00 33.47 230 ASP A CA 1
ATOM 1845 C C . ASP A 1 230 ? 38.044 12.388 -31.039 1.00 33.47 230 ASP A C 1
ATOM 1847 O O . ASP A 1 230 ? 38.031 11.185 -31.291 1.00 33.47 230 ASP A O 1
ATOM 1851 N N . SER A 1 231 ? 38.248 13.337 -31.950 1.00 37.69 231 SER A N 1
ATOM 1852 C CA . SER A 1 231 ? 39.385 13.383 -32.880 1.00 37.69 231 SER A CA 1
ATOM 1853 C C . SER A 1 231 ? 39.065 14.342 -34.024 1.00 37.69 231 SER A C 1
ATOM 1855 O O . SER A 1 231 ? 38.282 14.048 -34.928 1.00 37.69 231 SER A O 1
ATOM 1857 N N . GLU A 1 232 ? 39.696 15.511 -33.954 1.00 41.97 232 GLU A N 1
ATOM 1858 C CA . GLU A 1 232 ? 40.083 16.275 -35.130 1.00 41.97 232 GLU A CA 1
ATOM 1859 C C . GLU A 1 232 ? 40.874 15.348 -36.060 1.00 41.97 232 GLU A C 1
ATOM 1861 O O . GLU A 1 232 ? 41.954 14.905 -35.688 1.00 41.97 232 GLU A O 1
ATOM 1866 N N . ASP A 1 233 ? 40.353 15.081 -37.254 1.00 33.78 233 ASP A N 1
ATOM 1867 C CA . ASP A 1 233 ? 41.172 14.696 -38.399 1.00 33.78 233 ASP A CA 1
ATOM 1868 C C . ASP A 1 233 ? 40.933 15.745 -39.485 1.00 33.78 233 ASP A C 1
ATOM 1870 O O . ASP A 1 233 ? 39.899 15.803 -40.156 1.00 33.78 233 ASP A O 1
ATOM 1874 N N . LEU A 1 234 ? 41.904 16.652 -39.561 1.00 41.19 234 LEU A N 1
ATOM 1875 C CA . LEU A 1 234 ? 42.162 17.498 -40.708 1.00 41.19 234 LEU A CA 1
ATOM 1876 C C . LEU A 1 234 ? 42.717 16.603 -41.812 1.00 41.19 234 LEU A C 1
ATOM 1878 O O . LEU A 1 234 ? 43.833 16.133 -41.665 1.00 41.19 234 LEU A O 1
ATOM 1882 N N . ASP A 1 235 ? 41.994 16.453 -42.916 1.00 34.41 235 ASP A N 1
ATOM 1883 C CA . ASP A 1 235 ? 42.596 16.210 -44.225 1.00 34.41 235 ASP A CA 1
ATOM 1884 C C . ASP A 1 235 ? 41.737 16.905 -45.283 1.00 34.41 235 ASP A C 1
ATOM 1886 O O . ASP A 1 235 ? 40.534 16.670 -45.420 1.00 34.41 235 ASP A O 1
ATOM 1890 N N . GLY A 1 236 ? 42.358 17.872 -45.953 1.00 31.81 236 GLY A N 1
ATOM 1891 C CA . GLY A 1 236 ? 41.710 18.749 -46.912 1.00 31.81 236 GLY A CA 1
ATOM 1892 C C . GLY A 1 236 ? 41.614 18.154 -48.309 1.00 31.81 236 GLY A C 1
ATOM 1893 O O . GLY A 1 236 ? 42.433 17.338 -48.714 1.00 31.81 236 GLY A O 1
ATOM 1894 N N . GLU A 1 237 ? 40.691 18.702 -49.094 1.00 32.84 237 GLU A N 1
ATOM 1895 C CA . GLU A 1 237 ? 40.961 18.959 -50.501 1.00 32.84 237 GLU A CA 1
ATOM 1896 C C . GLU A 1 237 ? 40.213 20.219 -50.963 1.00 32.84 237 GLU A C 1
ATOM 1898 O O . GLU A 1 237 ? 39.058 20.472 -50.621 1.00 32.84 237 GLU A O 1
ATOM 1903 N N . HIS A 1 238 ? 40.977 21.036 -51.682 1.00 32.81 238 HIS A N 1
ATOM 1904 C CA . HIS A 1 238 ? 40.667 22.278 -52.393 1.00 32.81 238 HIS A CA 1
ATOM 1905 C C . HIS A 1 238 ? 39.494 22.044 -53.389 1.00 32.81 238 HIS A C 1
ATOM 1907 O O . HIS A 1 238 ? 39.215 20.900 -53.730 1.00 32.81 238 HIS A O 1
ATOM 1913 N N . ILE A 1 239 ? 38.732 23.025 -53.893 1.00 35.19 239 ILE A N 1
ATOM 1914 C CA . ILE A 1 239 ? 39.088 23.948 -54.992 1.00 35.19 239 ILE A CA 1
ATOM 1915 C C . ILE A 1 239 ? 38.024 25.087 -55.090 1.00 35.19 239 ILE A C 1
ATOM 1917 O O . ILE A 1 239 ? 36.825 24.828 -54.994 1.00 35.19 239 ILE A O 1
ATOM 1921 N N . ASP A 1 240 ? 38.530 26.310 -55.298 1.00 29.50 240 ASP A N 1
ATOM 1922 C CA . ASP A 1 240 ? 38.026 27.576 -55.886 1.00 29.50 240 ASP A CA 1
ATOM 1923 C C . ASP A 1 240 ? 36.706 28.297 -55.527 1.00 29.50 240 ASP A C 1
ATOM 1925 O O . ASP A 1 240 ? 35.589 27.910 -55.861 1.00 29.50 240 ASP A O 1
ATOM 1929 N N . GLU A 1 241 ? 36.935 29.491 -54.956 1.00 32.06 241 GLU A N 1
ATOM 1930 C CA . GLU A 1 241 ? 36.530 30.841 -55.395 1.00 32.06 241 GLU A CA 1
ATOM 1931 C C . GLU A 1 241 ? 35.432 30.998 -56.470 1.00 32.06 241 GLU A C 1
ATOM 1933 O O . GLU A 1 241 ? 35.605 30.632 -57.628 1.00 32.06 241 GLU A O 1
ATOM 1938 N N . THR A 1 242 ? 34.390 31.786 -56.160 1.00 33.66 242 THR A N 1
ATOM 1939 C CA . THR A 1 242 ? 34.219 33.160 -56.703 1.00 33.66 242 THR A CA 1
ATOM 1940 C C . THR A 1 242 ? 32.829 33.736 -56.376 1.00 33.66 242 THR A C 1
ATOM 1942 O O . THR A 1 242 ? 31.796 33.244 -56.811 1.00 33.66 242 THR A O 1
ATOM 1945 N N . MET A 1 243 ? 32.870 34.825 -55.603 1.00 28.47 243 MET A N 1
ATOM 1946 C CA . MET A 1 243 ? 32.032 36.036 -55.564 1.00 28.47 243 MET A CA 1
ATOM 1947 C C . MET A 1 243 ? 30.500 36.019 -55.803 1.00 28.47 243 MET A C 1
ATOM 1949 O O . MET A 1 243 ? 30.002 35.771 -56.891 1.00 28.47 243 MET A O 1
ATOM 1953 N N . SER A 1 244 ? 29.834 36.661 -54.828 1.00 30.64 244 SER A N 1
ATOM 1954 C CA . SER A 1 244 ? 28.855 37.753 -55.017 1.00 30.64 244 SER A CA 1
ATOM 1955 C C . SER A 1 244 ? 27.427 37.400 -55.451 1.00 30.64 244 SER A C 1
ATOM 1957 O O . SER A 1 244 ? 27.118 37.301 -56.629 1.00 30.64 244 SER A O 1
ATOM 1959 N N . SER A 1 245 ? 26.499 37.391 -54.491 1.00 33.78 245 SER A N 1
ATOM 1960 C CA . SER A 1 245 ? 25.604 38.533 -54.204 1.00 33.78 245 SER A CA 1
ATOM 1961 C C . SER A 1 245 ? 24.383 38.083 -53.399 1.00 33.78 245 SER A C 1
ATOM 1963 O O . SER A 1 245 ? 23.738 37.086 -53.709 1.00 33.78 245 SER A O 1
ATOM 1965 N N . ALA A 1 246 ? 24.058 38.863 -52.367 1.00 36.78 246 ALA A N 1
ATOM 1966 C CA . ALA A 1 246 ? 22.783 38.804 -51.658 1.00 36.78 246 ALA A CA 1
ATOM 1967 C C . ALA A 1 246 ? 21.615 39.181 -52.596 1.00 36.78 246 ALA A C 1
ATOM 1969 O O . ALA A 1 246 ? 21.824 39.855 -53.607 1.00 36.78 246 ALA A O 1
ATOM 1970 N N . PRO A 1 247 ? 20.368 38.855 -52.218 1.00 40.62 247 PRO A N 1
ATOM 1971 C CA . PRO A 1 247 ? 19.599 39.947 -51.632 1.00 40.62 247 PRO A CA 1
ATOM 1972 C C . PRO A 1 247 ? 18.715 39.574 -50.436 1.00 40.62 247 PRO A C 1
ATOM 1974 O O . PRO A 1 247 ? 18.369 38.428 -50.159 1.00 40.62 247 PRO A O 1
ATOM 1977 N N . SER A 1 248 ? 18.392 40.655 -49.741 1.00 32.66 248 SER A N 1
ATOM 1978 C CA . SER A 1 248 ? 17.665 40.827 -48.496 1.00 32.66 248 SER A CA 1
ATOM 1979 C C . SER A 1 248 ? 16.162 40.524 -48.554 1.00 32.66 248 SER A C 1
ATOM 1981 O O . SER A 1 248 ? 15.486 40.807 -49.535 1.00 32.66 248 SER A O 1
ATOM 1983 N N . VAL A 1 249 ? 15.675 40.059 -47.402 1.00 30.66 249 VAL A N 1
ATOM 1984 C CA . VAL A 1 249 ? 14.532 40.563 -46.613 1.00 30.66 249 VAL A CA 1
ATOM 1985 C C . VAL A 1 249 ? 13.192 40.834 -47.317 1.00 30.66 249 VAL A C 1
ATOM 1987 O O . VAL A 1 249 ? 12.981 41.800 -48.040 1.00 30.66 249 VAL A O 1
ATOM 1990 N N . THR A 1 250 ? 12.247 40.000 -46.889 1.00 32.06 250 THR A N 1
ATOM 1991 C CA . THR A 1 250 ? 10.792 40.123 -46.791 1.00 32.06 250 THR A CA 1
ATOM 1992 C C . THR A 1 250 ? 10.254 41.540 -46.551 1.00 32.06 250 THR A C 1
ATOM 1994 O O . THR A 1 250 ? 10.620 42.204 -45.586 1.00 32.06 250 THR A O 1
ATOM 1997 N N . THR A 1 251 ? 9.242 41.948 -47.318 1.00 32.44 251 THR A N 1
ATOM 1998 C CA . THR A 1 251 ? 8.171 42.840 -46.841 1.00 32.44 251 THR A CA 1
ATOM 1999 C C . THR A 1 251 ? 6.897 42.508 -47.609 1.00 32.44 251 THR A C 1
ATOM 2001 O O . THR A 1 251 ? 6.823 42.766 -48.805 1.00 32.44 251 THR A O 1
ATOM 2004 N N . ILE A 1 252 ? 5.891 41.952 -46.931 1.00 33.31 252 ILE A N 1
ATOM 2005 C CA . ILE A 1 252 ? 4.495 42.114 -47.349 1.00 33.31 252 ILE A CA 1
ATOM 2006 C C . ILE A 1 252 ? 3.720 42.587 -46.123 1.00 33.31 252 ILE A C 1
ATOM 2008 O O . ILE A 1 252 ? 3.590 41.891 -45.117 1.00 33.31 252 ILE A O 1
ATOM 2012 N N . THR A 1 253 ? 3.309 43.842 -46.235 1.00 34.75 253 THR A N 1
ATOM 2013 C CA . THR A 1 253 ? 2.416 44.616 -45.383 1.00 34.75 253 THR A CA 1
ATOM 2014 C C . THR A 1 253 ? 1.024 43.995 -45.292 1.00 34.75 253 THR A C 1
ATOM 2016 O O . THR A 1 253 ? 0.541 43.356 -46.222 1.00 34.75 253 THR A O 1
ATOM 2019 N N . ALA A 1 254 ? 0.396 44.214 -44.140 1.00 35.78 254 ALA A N 1
ATOM 2020 C CA . ALA A 1 254 ? -0.983 43.872 -43.842 1.00 35.78 254 ALA A CA 1
ATOM 2021 C C . ALA A 1 254 ? -1.976 44.613 -44.750 1.00 35.78 254 ALA A C 1
ATOM 2023 O O . ALA A 1 254 ? -1.815 45.811 -44.960 1.00 35.78 254 ALA A O 1
ATOM 2024 N N . ASP A 1 255 ? -3.043 43.921 -45.153 1.00 33.69 255 ASP A N 1
ATOM 2025 C CA . ASP A 1 255 ? -4.310 44.535 -45.547 1.00 33.69 255 ASP A CA 1
ATOM 2026 C C . ASP A 1 255 ? -5.461 43.851 -44.797 1.00 33.69 255 ASP A C 1
ATOM 2028 O O . ASP A 1 255 ? -5.587 42.625 -44.755 1.00 33.69 255 ASP A O 1
ATOM 2032 N N . VAL A 1 256 ? -6.278 44.684 -44.154 1.00 36.53 256 VAL A N 1
ATOM 2033 C CA . VAL A 1 256 ? -7.477 44.345 -43.382 1.00 36.53 256 VAL A CA 1
ATOM 2034 C C . VAL A 1 256 ? -8.678 45.021 -44.043 1.00 36.53 256 VAL A C 1
ATOM 2036 O O . VAL A 1 256 ? -8.575 46.164 -44.478 1.00 36.53 256 VAL A O 1
ATOM 2039 N N . ALA A 1 257 ? -9.827 44.337 -43.946 1.00 33.84 257 ALA A N 1
ATOM 2040 C CA . ALA A 1 257 ? -11.202 44.769 -44.242 1.00 33.84 257 ALA A CA 1
ATOM 2041 C C . ALA A 1 257 ? -11.592 44.692 -45.732 1.00 33.84 257 ALA A C 1
ATOM 2043 O O . ALA A 1 257 ? -10.815 45.029 -46.606 1.00 33.84 257 ALA A O 1
ATOM 2044 N N . LYS A 1 258 ? -12.800 44.282 -46.129 1.00 38.97 258 LYS A N 1
ATOM 2045 C CA . LYS A 1 258 ? -14.109 44.169 -45.462 1.00 38.97 258 LYS A CA 1
ATOM 2046 C C . LYS A 1 258 ? -14.996 43.363 -46.428 1.00 38.97 258 LYS A C 1
ATOM 2048 O O . LYS A 1 258 ? -14.939 43.629 -47.625 1.00 38.97 258 LYS A O 1
ATOM 2053 N N . SER A 1 259 ? -15.873 42.483 -45.955 1.00 39.88 259 SER A N 1
ATOM 2054 C CA . SER A 1 259 ? -17.051 42.102 -46.749 1.00 39.88 259 SER A CA 1
ATOM 2055 C C . SER A 1 259 ? -18.276 42.039 -45.853 1.00 39.88 259 SER A C 1
ATOM 2057 O O . SER A 1 259 ? -18.332 41.262 -44.901 1.00 39.88 259 SER A O 1
ATOM 2059 N N . ASN A 1 260 ? -19.201 42.941 -46.164 1.00 40.94 260 ASN A N 1
ATOM 2060 C CA . ASN A 1 260 ? -20.478 43.152 -45.515 1.00 40.94 260 ASN A CA 1
ATOM 2061 C C . ASN A 1 260 ? -21.406 41.948 -45.695 1.00 40.94 260 ASN A C 1
ATOM 2063 O O . ASN A 1 260 ? -21.447 41.330 -46.757 1.00 40.94 260 ASN A O 1
ATOM 2067 N N . ILE A 1 261 ? -22.176 41.701 -44.643 1.00 41.78 261 ILE A N 1
ATOM 2068 C CA . ILE A 1 261 ? -23.466 41.022 -44.665 1.00 41.78 261 ILE A CA 1
ATOM 2069 C C . ILE A 1 261 ? -24.493 42.082 -45.079 1.00 41.78 261 ILE A C 1
ATOM 2071 O O . ILE A 1 261 ? -24.441 43.177 -44.527 1.00 41.78 261 ILE A O 1
ATOM 2075 N N . ASP A 1 262 ? -25.354 41.779 -46.053 1.00 45.38 262 ASP A N 1
ATOM 2076 C CA . ASP A 1 262 ? -26.793 42.077 -45.988 1.00 45.38 262 ASP A CA 1
ATOM 2077 C C . ASP A 1 262 ? -27.557 41.457 -47.175 1.00 45.38 262 ASP A C 1
ATOM 2079 O O . ASP A 1 262 ? -27.117 41.547 -48.323 1.00 45.38 262 ASP A O 1
ATOM 2083 N N . ASN A 1 263 ? -28.723 40.897 -46.820 1.00 38.72 263 ASN A N 1
ATOM 2084 C CA . ASN A 1 263 ? -29.779 40.201 -47.580 1.00 38.72 263 ASN A CA 1
ATOM 2085 C C . ASN A 1 263 ? -29.551 38.753 -48.034 1.00 38.72 263 ASN A C 1
ATOM 2087 O O . ASN A 1 263 ? -28.922 38.517 -49.087 1.00 38.72 263 ASN A O 1
#

Foldseek 3Di:
DDDDPDPVVVVVVVVVVVPVPPPDPDPDPPPDDPDQVLVVLLVVCVVVVLVVLNVLSVVQQVVLVVVLVVQDPPDPSVVDDHCSNDPVLSVLSSQLSVQLVVCVVVVNLVSNLVSLQVSLVVQVVPDPSSNVVSVSSNVVSLVSLLVCLVPLLVVLVVQLVVCVVVVVVVSNVVSVVSSVVSVCSLCVVVVVVLVVLCPDPNNPVSVVVVCCCVPVVDDPRPDDPPPPPDDDDDDDDDDDDDDDDDDDDDDDDDDDDDDDDDD

Secondary structure (DSSP, 8-state):
-----SSHHHHHHHHHTTTSS-S------S------HHHHHHHHHHHTT-HHHHHHHHHHHHHHHHHHHHH-TTSHHHHSPPGGG-HHHHHHHHHHHHHHHHHHHTT-HHHHHHHHHHHHHHHHHH-GGGHHHHHHHHHHHHHHHHT-HHHHHHHHHHHHHHHHHTT-HHHHHHHHHHHHHHHHHHHHHHHHHHHHHHTSTTTHHHHHHHHHHHHH-----S-----------------------------------------

Radius of gyration: 33.08 Å; chains: 1; bounding box: 72×91×100 Å

pLDDT: mean 71.94, std 21.87, range [28.47, 97.0]

InterPro domains:
  IPR051476 Bacterial Response Regulator Aspartate Phosphatase [PTHR46630] (38-144)

Organism: Harpegnathos saltator (NCBI:txid610380)

Sequence (263 aa):
MKQRYNTLLVLQICARRRSIFSLFSIDVPPTRFYLPLHEAIVHELEENGYDESIGYLRELLELDEEARKGAGPGTLAWKKPRLKDNKSALLHLKEGFFAFEQAKNAGDSVSMTMAFLHTATSFQTMACEWWWVAERLYRSAITNAERRPDVATPHLEKSFDLYNELGLYGEANKARIIAGVSRGQGSIDKYIDLVRRCGTAVGSKAISTLCQWKNRRNTFFTETKLCTEDSEDLDGEHIDETMSSAPSVTTITADVAKSNIDN